Protein AF-A0A2W6BMM9-F1 (afdb_monomer)

pLDDT: mean 79.04, std 17.01, range [29.97, 96.88]

Nearest PDB structures (foldseek):
  5vol-assembly2_G  TM=8.810E-01  e=3.355E-05  Bacteroides intestinalis DSM 17393
  5vol-assembly1_F  TM=8.785E-01  e=3.788E-05  Bacteroides intestinalis DSM 17393
  5vol-assembly2_H  TM=8.833E-01  e=5.451E-05  Bacteroides intestinalis DSM 17393
  7b5v-assembly1_A  TM=8.319E-01  e=4.828E-05  Dysgonomonas mossii DSM 22836
  7b6b-assembly1_B  TM=8.481E-01  e=2.484E-04  Dysgonomonas mossii DSM 22836

Solvent-accessible surface area (backbone atoms only — not comparable to full-atom values): 12183 Å² total; per-residue (Å²): 130,43,58,42,34,70,68,42,40,52,50,42,45,51,50,30,53,49,41,48,50,50,38,62,72,53,65,76,51,79,79,61,45,68,61,53,52,53,52,39,50,53,52,34,53,51,33,52,53,49,34,52,50,32,53,49,23,51,74,59,54,82,36,60,43,68,62,51,50,49,39,73,75,71,51,79,86,86,72,70,82,83,60,72,83,75,77,77,68,83,71,90,59,100,80,69,82,53,70,52,58,57,53,38,51,54,51,29,74,76,41,74,82,34,52,40,79,35,71,52,67,51,70,38,90,87,77,71,47,70,36,53,28,34,38,37,38,33,36,74,76,68,37,78,92,50,83,81,68,84,63,56,76,46,80,50,79,68,60,95,83,52,56,81,53,44,54,51,75,73,65,37,41,63,62,52,46,42,49,35,36,74,71,67,78,37,76,68,44,33,38,38,27,60,61,82,60,97,49,82,91,55,71,91,118

Mean predicted aligned error: 13.38 Å

Radius of gyration: 24.11 Å; Cα contacts (8 Å, |Δi|>4): 218; chains: 1; bounding box: 58×38×72 Å

Foldseek 3Di:
DFLLDPVVLVVLVVVLVVLVVVLVVCQDDDPPNPVCNVVSVVVNVVSVVSSVVSVVCNVLVCGGGVVSVVCVPPNDPPDDPPPPPQCPPPDPDVPDDDPQVVVQLVVCVVVPQFKGKTKHWDQDPPPRDTWIKIKIFGNVCSPPVCVPDDAAEAEDEDDPSDDNCCCCPVVVVRVVLSVCCVVVVDPGHMYMYTDDDSDPPDDPD

Structure (mmCIF, N/CA/C/O backbone):
data_AF-A0A2W6BMM9-F1
#
_entry.id   AF-A0A2W6BMM9-F1
#
loop_
_atom_site.group_PDB
_atom_site.id
_atom_site.type_symbol
_atom_site.label_atom_id
_atom_site.label_alt_id
_atom_site.label_comp_id
_atom_site.label_asym_id
_atom_site.label_entity_id
_atom_site.label_seq_id
_atom_site.pdbx_PDB_ins_code
_atom_site.Cartn_x
_atom_site.Cartn_y
_atom_site.Cartn_z
_atom_site.occupancy
_atom_site.B_iso_or_equiv
_atom_site.auth_seq_id
_atom_site.auth_comp_id
_atom_site.auth_asym_id
_atom_site.auth_atom_id
_atom_site.pdbx_PDB_model_num
ATOM 1 N N . MET A 1 1 ? 10.855 12.442 -8.285 1.00 76.00 1 MET A N 1
ATOM 2 C CA . MET A 1 1 ? 9.756 11.622 -8.853 1.00 76.00 1 MET A CA 1
ATOM 3 C C . MET A 1 1 ? 10.007 10.190 -8.431 1.00 76.00 1 MET A C 1
ATOM 5 O O . MET A 1 1 ? 11.140 9.763 -8.587 1.00 76.00 1 MET A O 1
ATOM 9 N N . GLN A 1 2 ? 9.025 9.497 -7.854 1.00 81.19 2 GLN A N 1
ATOM 10 C CA . GLN A 1 2 ? 9.212 8.124 -7.361 1.00 81.19 2 GLN A CA 1
ATOM 11 C C . GLN A 1 2 ? 9.059 7.091 -8.492 1.00 81.19 2 GLN A C 1
ATOM 13 O O . GLN A 1 2 ? 8.276 7.348 -9.417 1.00 81.19 2 GLN A O 1
ATOM 18 N N . PRO A 1 3 ? 9.747 5.935 -8.424 1.00 77.50 3 PRO A N 1
ATOM 19 C CA . PRO A 1 3 ? 9.681 4.896 -9.457 1.00 77.50 3 PRO A CA 1
ATOM 20 C C . PRO A 1 3 ? 8.282 4.274 -9.609 1.00 77.50 3 PRO A C 1
ATOM 22 O O . PRO A 1 3 ? 7.921 3.841 -10.702 1.00 77.50 3 PRO A O 1
ATOM 25 N N . ALA A 1 4 ? 7.452 4.298 -8.562 1.00 77.81 4 ALA A N 1
ATOM 26 C CA . ALA A 1 4 ? 6.060 3.837 -8.606 1.00 77.81 4 ALA A CA 1
ATOM 27 C C . ALA A 1 4 ? 5.048 4.897 -9.102 1.00 77.81 4 ALA A C 1
ATOM 29 O O . ALA A 1 4 ? 3.838 4.709 -8.978 1.00 77.81 4 ALA A O 1
ATOM 30 N N . SER A 1 5 ? 5.498 6.039 -9.639 1.00 81.25 5 SER A N 1
ATOM 31 C CA . SER A 1 5 ? 4.600 7.130 -10.051 1.00 81.25 5 SER A CA 1
ATOM 32 C C . SER A 1 5 ? 4.273 7.129 -11.550 1.00 81.25 5 SER A C 1
ATOM 34 O O . SER A 1 5 ? 5.143 6.919 -12.393 1.00 81.25 5 SER A O 1
ATOM 36 N N . VAL A 1 6 ? 3.030 7.484 -11.904 1.00 85.44 6 VAL A N 1
ATOM 37 C CA . VAL A 1 6 ? 2.597 7.651 -13.310 1.00 85.44 6 VAL A CA 1
ATOM 38 C C . VAL A 1 6 ? 3.441 8.703 -14.036 1.00 85.44 6 VAL A C 1
ATOM 40 O O . VAL A 1 6 ? 3.793 8.535 -15.200 1.00 85.44 6 VAL A O 1
ATOM 43 N N . TRP A 1 7 ? 3.838 9.766 -13.335 1.00 90.12 7 TRP A N 1
ATOM 44 C CA . TRP A 1 7 ? 4.712 10.801 -13.882 1.00 90.12 7 TRP A CA 1
ATOM 45 C C . TRP A 1 7 ? 6.091 10.273 -14.275 1.00 90.12 7 TRP A C 1
ATOM 47 O O . TRP A 1 7 ? 6.647 10.713 -15.279 1.00 90.12 7 TRP A O 1
ATOM 57 N N . PHE A 1 8 ? 6.636 9.329 -13.506 1.00 89.44 8 PHE A N 1
ATOM 58 C CA . PHE A 1 8 ? 7.893 8.677 -13.851 1.00 89.44 8 PHE A CA 1
ATOM 59 C C . PHE A 1 8 ? 7.750 7.847 -15.133 1.00 89.44 8 PHE A C 1
ATOM 61 O O . PHE A 1 8 ? 8.561 8.005 -16.042 1.00 89.44 8 PHE A O 1
ATOM 68 N N . LEU A 1 9 ? 6.673 7.064 -15.271 1.00 91.88 9 LEU A N 1
ATOM 69 C CA . LEU A 1 9 ? 6.391 6.326 -16.508 1.00 91.88 9 LEU A CA 1
ATOM 70 C C . LEU A 1 9 ? 6.248 7.255 -17.721 1.00 91.88 9 LEU A C 1
ATOM 72 O O . LEU A 1 9 ? 6.809 6.970 -18.780 1.00 91.88 9 LEU A O 1
ATOM 76 N N . LEU A 1 10 ? 5.529 8.372 -17.578 1.00 93.56 10 LEU A N 1
ATOM 77 C CA . LEU A 1 10 ? 5.373 9.353 -18.656 1.00 93.56 10 LEU A CA 1
ATOM 78 C C . LEU A 1 10 ? 6.715 9.964 -19.064 1.00 93.56 10 LEU A C 1
ATOM 80 O O . LEU A 1 10 ? 6.994 10.087 -20.256 1.00 93.56 10 LEU A O 1
ATOM 84 N N . LEU A 1 11 ? 7.564 10.298 -18.090 1.00 94.44 11 LEU A N 1
ATOM 85 C CA . LEU A 1 11 ? 8.900 10.824 -18.345 1.00 94.44 11 LEU A CA 1
ATOM 86 C C . LEU A 1 11 ? 9.776 9.805 -19.084 1.00 94.44 11 LEU A C 1
ATOM 88 O O . LEU A 1 11 ? 10.377 10.149 -20.099 1.00 94.44 11 LEU A O 1
ATOM 92 N N . VAL A 1 12 ? 9.815 8.550 -18.630 1.00 93.31 12 VAL A N 1
ATOM 93 C CA . VAL A 1 12 ? 10.605 7.490 -19.282 1.00 93.31 12 VAL A CA 1
ATOM 94 C C . VAL A 1 12 ? 10.072 7.195 -20.688 1.00 93.31 12 VAL A C 1
ATOM 96 O O . VAL A 1 12 ? 10.852 7.065 -21.631 1.00 93.31 12 VAL A O 1
ATOM 99 N N . SER A 1 13 ? 8.751 7.189 -20.873 1.00 92.81 13 SER A N 1
ATOM 100 C CA . SER A 1 13 ? 8.127 7.017 -22.192 1.00 92.81 13 SER A CA 1
ATOM 101 C C . SER A 1 13 ? 8.493 8.164 -23.142 1.00 92.81 13 SER A C 1
ATOM 103 O O . SER A 1 13 ? 8.863 7.929 -24.293 1.00 92.81 13 SER A O 1
ATOM 105 N N . ALA A 1 14 ? 8.467 9.410 -22.659 1.00 94.81 14 ALA A N 1
ATOM 106 C CA . ALA A 1 14 ? 8.875 10.577 -23.437 1.00 94.81 14 ALA A CA 1
ATOM 107 C C . ALA A 1 14 ? 10.366 10.528 -23.812 1.00 94.81 14 ALA A C 1
ATOM 109 O O . ALA A 1 14 ? 10.719 10.797 -24.961 1.00 94.81 14 ALA A O 1
ATOM 110 N N . LEU A 1 15 ? 11.240 10.128 -22.882 1.00 93.88 15 LEU A N 1
ATOM 111 C CA . LEU A 1 15 ? 12.666 9.924 -23.156 1.00 93.88 15 LEU A CA 1
ATOM 112 C C . LEU A 1 15 ? 12.902 8.804 -24.172 1.00 93.88 15 LEU A C 1
ATOM 114 O O . LEU A 1 15 ? 13.768 8.942 -25.031 1.00 93.88 15 LEU A O 1
ATOM 118 N N . THR A 1 16 ? 12.104 7.736 -24.129 1.00 93.56 16 THR A N 1
ATOM 119 C CA . THR A 1 16 ? 12.159 6.639 -25.107 1.00 93.56 16 THR A CA 1
ATOM 120 C C . THR A 1 16 ? 11.834 7.139 -26.514 1.00 93.56 16 THR A C 1
ATOM 122 O O . THR A 1 16 ? 12.579 6.871 -27.458 1.00 93.56 16 THR A O 1
ATOM 125 N N . LEU A 1 17 ? 10.770 7.935 -26.658 1.00 94.00 17 LEU A N 1
ATOM 126 C CA . LEU A 1 17 ? 10.419 8.577 -27.929 1.00 94.00 17 LEU A CA 1
ATOM 127 C C . LEU A 1 17 ? 11.507 9.557 -28.391 1.00 94.00 17 LEU A C 1
ATOM 129 O O . LEU A 1 17 ? 11.857 9.583 -29.571 1.00 94.00 17 LEU A O 1
ATOM 133 N N . GLY A 1 18 ? 12.086 10.320 -27.461 1.00 92.06 18 GLY A N 1
ATOM 134 C CA . GLY A 1 18 ? 13.212 11.213 -27.728 1.00 92.06 18 GLY A CA 1
ATOM 135 C C . GLY A 1 18 ? 14.459 10.470 -28.217 1.00 92.06 18 GLY A C 1
ATOM 136 O O . GLY A 1 18 ? 15.076 10.892 -29.194 1.00 92.06 18 GLY A O 1
ATOM 137 N N . ALA A 1 19 ? 14.804 9.336 -27.602 1.00 91.06 19 ALA A N 1
ATOM 138 C CA . ALA A 1 19 ? 15.919 8.485 -28.016 1.00 91.06 19 ALA A CA 1
ATOM 139 C C . ALA A 1 19 ? 15.695 7.903 -29.419 1.00 91.06 19 ALA A C 1
ATOM 141 O O . ALA A 1 19 ? 16.615 7.891 -30.242 1.00 91.06 19 ALA A O 1
ATOM 142 N N . LEU A 1 20 ? 14.461 7.502 -29.734 1.00 90.25 20 LEU A N 1
ATOM 143 C CA . LEU A 1 20 ? 14.086 7.038 -31.068 1.00 90.25 20 LEU A CA 1
ATOM 144 C C . LEU A 1 20 ? 14.225 8.163 -32.107 1.00 90.25 20 LEU A C 1
ATOM 146 O O . LEU A 1 20 ? 14.870 7.972 -33.139 1.00 90.25 20 LEU A O 1
ATOM 150 N N . ALA A 1 21 ? 13.717 9.361 -31.808 1.00 90.75 21 ALA A N 1
ATOM 151 C CA . ALA A 1 21 ? 13.858 10.529 -32.678 1.00 90.75 21 ALA A CA 1
ATOM 152 C C . ALA A 1 21 ? 15.332 10.925 -32.888 1.00 90.75 21 ALA A C 1
ATOM 154 O O . ALA A 1 21 ? 15.757 11.167 -34.019 1.00 90.75 21 ALA A O 1
ATOM 155 N N . ALA A 1 22 ? 16.142 10.923 -31.826 1.00 87.62 22 ALA A N 1
ATOM 156 C CA . ALA A 1 22 ? 17.576 11.200 -31.895 1.00 87.62 22 ALA A CA 1
ATOM 157 C C . ALA A 1 22 ? 18.335 10.141 -32.713 1.00 87.62 22 ALA A C 1
ATOM 159 O O . ALA A 1 22 ? 19.273 10.469 -33.448 1.00 87.62 22 ALA A O 1
ATOM 160 N N . THR A 1 23 ? 17.916 8.877 -32.633 1.00 89.12 23 THR A N 1
ATOM 161 C CA . THR A 1 23 ? 18.470 7.787 -33.446 1.00 89.12 23 THR A CA 1
ATOM 162 C C . THR A 1 23 ? 18.214 8.033 -34.931 1.00 89.12 23 THR A C 1
ATOM 164 O O . THR A 1 23 ? 19.145 7.940 -35.732 1.00 89.12 23 THR A O 1
ATOM 167 N N . VAL A 1 24 ? 16.987 8.416 -35.296 1.00 88.12 24 VAL A N 1
ATOM 168 C CA . VAL A 1 24 ? 16.622 8.754 -36.682 1.00 88.12 24 VAL A CA 1
ATOM 169 C C . VAL A 1 24 ? 17.386 9.988 -37.166 1.00 88.12 24 VAL A C 1
ATOM 171 O O . VAL A 1 24 ? 18.002 9.950 -38.230 1.00 88.12 24 VAL A O 1
ATOM 174 N N . TRP A 1 25 ? 17.414 11.060 -36.370 1.00 87.81 25 TRP A N 1
ATOM 175 C CA . TRP A 1 25 ? 18.096 12.311 -36.718 1.00 87.81 25 TRP A CA 1
ATOM 176 C C . TRP A 1 25 ? 19.591 12.108 -36.956 1.00 87.81 25 TRP A C 1
ATOM 178 O O . TRP A 1 25 ? 20.176 12.600 -37.922 1.00 87.81 25 TRP A O 1
ATOM 188 N N . SER A 1 26 ? 20.235 11.381 -36.049 1.00 86.19 26 SER A N 1
ATOM 189 C CA . SER A 1 26 ? 21.672 11.173 -36.105 1.00 86.19 26 SER A CA 1
ATOM 190 C C . SER A 1 26 ? 22.070 10.072 -37.088 1.00 86.19 26 SER A C 1
ATOM 192 O O . SER A 1 26 ? 23.252 9.933 -37.363 1.00 86.19 26 SER A O 1
ATOM 194 N N . TRP A 1 27 ? 21.137 9.324 -37.685 1.00 83.00 27 TRP A N 1
ATOM 195 C CA . TRP A 1 27 ? 21.412 8.090 -38.436 1.00 83.00 27 TRP A CA 1
ATOM 196 C C . TRP A 1 27 ? 22.511 8.193 -39.508 1.00 83.00 27 TRP A C 1
ATOM 198 O O . TRP A 1 27 ? 23.266 7.233 -39.731 1.00 83.00 27 TRP A O 1
ATOM 208 N N . ASN A 1 28 ? 22.616 9.357 -40.156 1.00 84.69 28 ASN A N 1
ATOM 209 C CA . ASN A 1 28 ? 23.462 9.580 -41.326 1.00 84.69 28 ASN A CA 1
ATOM 210 C C . ASN A 1 28 ? 24.680 10.485 -41.110 1.00 84.69 28 ASN A C 1
ATOM 212 O O . ASN A 1 28 ? 25.341 10.812 -42.088 1.00 84.69 28 ASN A O 1
ATOM 216 N N . TRP A 1 29 ? 25.034 10.894 -39.883 1.00 84.06 29 TRP A N 1
ATOM 217 C CA . TRP A 1 29 ? 26.296 11.646 -39.756 1.00 84.06 29 TRP A CA 1
ATOM 218 C C . TRP A 1 29 ? 27.505 10.721 -39.914 1.00 84.06 29 TRP A C 1
ATOM 220 O O . TRP A 1 29 ? 27.494 9.584 -39.445 1.00 84.06 29 TRP A O 1
ATOM 230 N N . GLU A 1 30 ? 28.566 11.230 -40.524 1.00 83.44 30 GLU A N 1
ATOM 231 C CA . GLU A 1 30 ? 29.706 10.406 -40.941 1.00 83.44 30 GLU A CA 1
ATOM 232 C C . GLU A 1 30 ? 30.719 10.127 -39.814 1.00 83.44 30 GLU A C 1
ATOM 234 O O . GLU A 1 30 ? 31.425 9.120 -39.832 1.00 83.44 30 GLU A O 1
ATOM 239 N N . ARG A 1 31 ? 30.758 10.954 -38.762 1.00 78.12 31 ARG A N 1
ATOM 240 C CA . ARG A 1 31 ? 31.694 10.772 -37.641 1.00 78.12 31 ARG A CA 1
ATOM 241 C C . ARG A 1 31 ? 31.238 9.645 -36.699 1.00 78.12 31 ARG A C 1
ATOM 243 O O . ARG A 1 31 ? 30.130 9.697 -36.173 1.00 78.12 31 ARG A O 1
ATOM 250 N N . PHE A 1 32 ? 32.103 8.648 -36.466 1.00 79.44 32 PHE A N 1
ATOM 251 C CA . PHE A 1 32 ? 31.851 7.475 -35.600 1.00 79.44 32 PHE A CA 1
ATOM 252 C C . PHE A 1 32 ? 30.555 6.703 -35.924 1.00 79.44 32 PHE A C 1
ATOM 254 O O . PHE A 1 32 ? 29.885 6.180 -35.032 1.00 79.44 32 PHE A O 1
ATOM 261 N N . LYS A 1 33 ? 30.203 6.616 -37.214 1.00 81.75 33 LYS A N 1
ATOM 262 C CA . LYS A 1 33 ? 28.930 6.083 -37.731 1.00 81.75 33 LYS A CA 1
ATOM 263 C C . LYS A 1 33 ? 28.496 4.756 -37.098 1.00 81.75 33 LYS A C 1
ATOM 265 O O . LYS A 1 33 ? 27.358 4.643 -36.651 1.00 81.75 33 LYS A O 1
ATOM 270 N N . HIS A 1 34 ? 29.395 3.774 -37.030 1.00 85.50 34 HIS A N 1
ATOM 271 C CA . HIS A 1 34 ? 29.092 2.448 -36.481 1.00 85.50 34 HIS A CA 1
ATOM 272 C C . HIS A 1 34 ? 28.890 2.468 -34.963 1.00 85.50 34 HIS A C 1
ATOM 274 O O . HIS A 1 34 ? 27.888 1.943 -34.485 1.00 85.50 34 HIS A O 1
ATOM 280 N N . VAL A 1 35 ? 29.791 3.129 -34.225 1.00 88.00 35 VAL A N 1
ATOM 281 C CA . VAL A 1 35 ? 29.712 3.239 -32.760 1.00 88.00 35 VAL A CA 1
ATOM 282 C C . VAL A 1 35 ? 28.413 3.925 -32.363 1.00 88.00 35 VAL A C 1
ATOM 284 O O . VAL A 1 35 ? 27.637 3.361 -31.606 1.00 88.00 35 VAL A O 1
ATOM 287 N N . ARG A 1 36 ? 28.102 5.086 -32.951 1.00 87.25 36 ARG A N 1
ATOM 288 C CA . ARG A 1 36 ? 26.875 5.810 -32.612 1.00 87.25 36 ARG A CA 1
ATOM 289 C C . ARG A 1 36 ? 25.617 5.017 -32.948 1.00 87.25 36 ARG A C 1
ATOM 291 O O . ARG A 1 36 ? 24.692 5.027 -32.149 1.00 87.25 36 ARG A O 1
ATOM 298 N N . ARG A 1 37 ? 25.554 4.343 -34.103 1.00 88.06 37 ARG A N 1
ATOM 299 C CA . ARG A 1 37 ? 24.388 3.512 -34.455 1.00 88.06 37 ARG A CA 1
ATOM 300 C C . ARG A 1 37 ? 24.177 2.408 -33.429 1.00 88.06 37 ARG A C 1
ATOM 302 O O . ARG A 1 37 ? 23.057 2.227 -32.968 1.00 88.06 37 ARG A O 1
ATOM 309 N N . PHE A 1 38 ? 25.250 1.724 -33.043 1.00 90.94 38 PHE A N 1
ATOM 310 C CA . PHE A 1 38 ? 25.184 0.699 -32.012 1.00 90.94 38 PHE A CA 1
ATOM 311 C C . PHE A 1 38 ? 24.723 1.282 -30.670 1.00 90.94 38 PHE A C 1
ATOM 313 O O . PHE A 1 38 ? 23.752 0.793 -30.100 1.00 90.94 38 PHE A O 1
ATOM 320 N N . THR A 1 39 ? 25.345 2.368 -30.199 1.00 89.00 39 THR A N 1
ATOM 321 C CA . THR A 1 39 ? 24.987 3.013 -28.926 1.00 89.00 39 THR A CA 1
ATOM 322 C C . THR A 1 39 ? 23.551 3.540 -28.929 1.00 89.00 39 THR A C 1
ATOM 324 O O . THR A 1 39 ? 22.844 3.373 -27.943 1.00 89.00 39 THR A O 1
ATOM 327 N N . ALA A 1 40 ? 23.093 4.133 -30.032 1.00 88.69 40 ALA A N 1
ATOM 328 C CA . ALA A 1 40 ? 21.739 4.664 -30.166 1.00 88.69 40 ALA A CA 1
ATOM 329 C C . ALA A 1 40 ? 20.680 3.548 -30.159 1.00 88.69 40 ALA A C 1
ATOM 331 O O . ALA A 1 40 ? 19.661 3.665 -29.477 1.00 88.69 40 ALA A O 1
ATOM 332 N N . LEU A 1 41 ? 20.945 2.433 -30.850 1.00 90.88 41 LEU A N 1
ATOM 333 C CA . LEU A 1 41 ? 20.071 1.259 -30.822 1.00 90.88 41 LEU A CA 1
ATOM 334 C C . LEU A 1 41 ? 20.047 0.607 -29.436 1.00 90.88 41 LEU A C 1
ATOM 336 O O . LEU A 1 41 ? 18.965 0.321 -28.930 1.00 90.88 41 LEU A O 1
ATOM 340 N N . ALA A 1 42 ? 21.206 0.428 -28.798 1.00 94.12 42 ALA A N 1
ATOM 341 C CA . ALA A 1 42 ? 21.297 -0.126 -27.448 1.00 94.12 42 ALA A CA 1
ATOM 342 C C . ALA A 1 42 ? 20.561 0.749 -26.420 1.00 94.12 42 ALA A C 1
ATOM 344 O O . ALA A 1 42 ? 19.784 0.233 -25.619 1.00 94.12 42 ALA A O 1
ATOM 345 N N . LEU A 1 43 ? 20.735 2.075 -26.490 1.00 93.06 43 LEU A N 1
ATOM 346 C CA . LEU A 1 43 ? 20.030 3.029 -25.634 1.00 93.06 43 LEU A CA 1
ATOM 347 C C . LEU A 1 43 ? 18.514 2.965 -25.846 1.00 93.06 43 LEU A C 1
ATOM 349 O O . LEU A 1 43 ? 17.759 2.965 -24.878 1.00 93.06 43 LEU A O 1
ATOM 353 N N . THR A 1 44 ? 18.067 2.876 -27.101 1.00 92.12 44 THR A N 1
ATOM 354 C CA . THR A 1 44 ? 16.638 2.761 -27.423 1.00 92.12 44 THR A CA 1
ATOM 355 C C . THR A 1 44 ? 16.056 1.463 -26.865 1.00 92.12 44 THR A C 1
ATOM 357 O O . THR A 1 44 ? 15.010 1.499 -26.225 1.00 92.12 44 THR A O 1
ATOM 360 N N . GLN A 1 45 ? 16.744 0.328 -27.036 1.00 95.50 45 GLN A N 1
ATOM 361 C CA . GLN A 1 45 ? 16.293 -0.951 -26.477 1.00 95.50 45 GLN A CA 1
ATOM 362 C C . GLN A 1 45 ? 16.225 -0.920 -24.949 1.00 95.50 45 GLN A C 1
ATOM 364 O O . GLN A 1 45 ? 15.227 -1.338 -24.366 1.00 95.50 45 GLN A O 1
ATOM 369 N N . PHE A 1 46 ? 17.244 -0.359 -24.299 1.00 95.75 46 PHE A N 1
ATOM 370 C CA . PHE A 1 46 ? 17.251 -0.179 -22.851 1.00 95.75 46 PHE A CA 1
ATOM 371 C C . PHE A 1 46 ? 16.070 0.680 -22.370 1.00 95.75 46 PHE A C 1
ATOM 373 O O . PHE A 1 46 ? 15.376 0.302 -21.429 1.00 95.75 46 PHE A O 1
ATOM 380 N N . MET A 1 47 ? 15.789 1.796 -23.048 1.00 93.75 47 MET A N 1
ATOM 381 C CA . MET A 1 47 ? 14.664 2.682 -22.728 1.00 93.75 47 MET A CA 1
ATOM 382 C C . MET A 1 47 ? 13.295 2.003 -22.899 1.00 93.75 47 MET A C 1
ATOM 384 O O . MET A 1 47 ? 12.402 2.198 -22.071 1.00 93.75 47 MET A O 1
ATOM 388 N N . VAL A 1 48 ? 13.132 1.158 -23.923 1.00 94.38 48 VAL A N 1
ATOM 389 C CA . VAL A 1 48 ? 11.905 0.366 -24.119 1.00 94.38 48 VAL A CA 1
ATOM 390 C C . VAL A 1 48 ? 11.704 -0.619 -22.967 1.00 94.38 48 VAL A C 1
ATOM 392 O O . VAL A 1 48 ? 10.625 -0.646 -22.375 1.00 94.38 48 VAL A O 1
ATOM 395 N N . VAL A 1 49 ? 12.738 -1.384 -22.601 1.00 96.31 49 VAL A N 1
ATOM 396 C CA . VAL A 1 49 ? 12.668 -2.327 -21.470 1.00 96.31 49 VAL A CA 1
ATOM 397 C C . VAL A 1 49 ? 12.358 -1.591 -20.166 1.00 96.31 49 VAL A C 1
ATOM 399 O O . VAL A 1 49 ? 11.480 -2.018 -19.419 1.00 96.31 49 VAL A O 1
ATOM 402 N N . LEU A 1 50 ? 13.012 -0.451 -19.920 1.00 94.06 50 LEU A N 1
ATOM 403 C CA . LEU A 1 50 ? 12.776 0.369 -18.732 1.00 94.06 50 LEU A CA 1
ATOM 404 C C . LEU A 1 50 ? 11.340 0.915 -18.678 1.00 94.06 50 LEU A C 1
ATOM 406 O O . LEU A 1 50 ? 10.741 0.946 -17.606 1.00 94.06 50 LEU A O 1
ATOM 410 N N . SER A 1 51 ? 10.763 1.299 -19.821 1.00 91.56 51 SER A N 1
ATOM 411 C CA . SER A 1 51 ? 9.367 1.752 -19.907 1.00 91.56 51 SER A CA 1
ATOM 412 C C . SER A 1 51 ? 8.385 0.643 -19.528 1.00 91.56 51 SER A C 1
ATOM 414 O O . SER A 1 51 ? 7.456 0.873 -18.754 1.00 91.56 51 SER A O 1
ATOM 416 N N . VAL A 1 52 ? 8.605 -0.576 -20.036 1.00 94.56 52 VAL A N 1
ATOM 417 C CA . VAL A 1 52 ? 7.779 -1.746 -19.693 1.00 94.56 52 VAL A CA 1
ATOM 418 C C . VAL A 1 52 ? 7.926 -2.090 -18.211 1.00 94.56 52 VAL A C 1
ATOM 420 O O . VAL A 1 52 ? 6.920 -2.272 -17.525 1.00 94.56 52 VAL A O 1
ATOM 423 N N . ALA A 1 53 ? 9.158 -2.112 -17.698 1.00 90.25 53 ALA A N 1
ATOM 424 C CA . ALA A 1 53 ? 9.434 -2.367 -16.288 1.00 90.25 53 ALA A CA 1
ATOM 425 C C . ALA A 1 53 ? 8.759 -1.333 -15.374 1.00 90.25 53 ALA A C 1
ATOM 427 O O . ALA A 1 53 ? 8.127 -1.714 -14.395 1.00 90.25 53 ALA A O 1
ATOM 428 N N . ALA A 1 54 ? 8.807 -0.042 -15.720 1.00 89.62 54 ALA A N 1
ATOM 429 C CA . ALA A 1 54 ? 8.108 1.010 -14.983 1.00 89.62 54 ALA A CA 1
ATOM 430 C C . ALA A 1 54 ? 6.581 0.813 -14.997 1.00 89.62 54 ALA A C 1
ATOM 432 O O . ALA A 1 54 ? 5.923 1.009 -13.976 1.00 89.62 54 ALA A O 1
ATOM 433 N N . GLY A 1 55 ? 6.014 0.377 -16.128 1.00 84.88 55 GLY A N 1
ATOM 434 C CA . GLY A 1 55 ? 4.590 0.053 -16.235 1.00 84.88 55 GLY A CA 1
ATOM 435 C C . GLY A 1 55 ? 4.177 -1.104 -15.323 1.00 84.88 55 GLY A C 1
ATOM 436 O O . GLY A 1 55 ? 3.190 -0.995 -14.597 1.00 84.88 55 GLY A O 1
ATOM 437 N N . ILE A 1 56 ? 4.966 -2.181 -15.308 1.00 84.44 56 ILE A N 1
ATOM 438 C CA . ILE A 1 56 ? 4.764 -3.315 -14.397 1.00 84.44 56 ILE A CA 1
ATOM 439 C C . ILE A 1 56 ? 4.931 -2.866 -12.938 1.00 84.44 56 ILE A C 1
ATOM 441 O O . ILE A 1 56 ? 4.107 -3.213 -12.094 1.00 84.44 56 ILE A O 1
ATOM 445 N N . ASN A 1 57 ? 5.942 -2.046 -12.640 1.00 85.06 57 ASN A N 1
ATOM 446 C CA . ASN A 1 57 ? 6.221 -1.554 -11.293 1.00 85.06 57 ASN A CA 1
ATOM 447 C C . ASN A 1 57 ? 5.072 -0.713 -10.716 1.00 85.06 57 ASN A C 1
ATOM 449 O O . ASN A 1 57 ? 4.762 -0.833 -9.538 1.00 85.06 57 ASN A O 1
ATOM 453 N N . ILE A 1 58 ? 4.390 0.092 -11.537 1.00 76.94 58 ILE A N 1
ATOM 454 C CA . ILE A 1 58 ? 3.200 0.843 -11.096 1.00 76.94 58 ILE A CA 1
ATOM 455 C C . ILE A 1 58 ? 2.045 -0.100 -10.731 1.00 76.94 58 ILE A C 1
ATOM 457 O O . ILE A 1 58 ? 1.301 0.190 -9.793 1.00 76.94 58 ILE A O 1
ATOM 461 N N . GLN A 1 59 ? 1.887 -1.208 -11.464 1.00 70.81 59 GLN A N 1
ATOM 462 C CA . GLN A 1 59 ? 0.816 -2.178 -11.218 1.00 70.81 59 GLN A CA 1
ATOM 463 C C . GLN A 1 59 ? 1.085 -3.049 -9.990 1.00 70.81 59 GLN A C 1
ATOM 465 O O . GLN A 1 59 ? 0.164 -3.307 -9.224 1.00 70.81 59 GLN A O 1
ATOM 470 N N . GLN A 1 60 ? 2.327 -3.503 -9.824 1.00 66.75 60 GLN A N 1
ATOM 471 C CA . GLN A 1 60 ? 2.696 -4.510 -8.824 1.00 66.75 60 GLN A CA 1
ATOM 472 C C . GLN A 1 60 ? 3.366 -3.917 -7.578 1.00 66.75 60 GLN A C 1
ATOM 474 O O . GLN A 1 60 ? 3.418 -4.571 -6.547 1.00 66.75 60 GLN A O 1
ATOM 479 N N . GLY A 1 61 ? 3.873 -2.683 -7.646 1.00 65.88 61 GLY A N 1
ATOM 480 C CA . GLY A 1 61 ? 4.468 -1.995 -6.499 1.00 65.88 61 GLY A CA 1
ATOM 481 C C . GLY A 1 61 ? 5.800 -2.574 -6.017 1.00 65.88 61 GLY A C 1
ATOM 482 O O . GLY A 1 61 ? 6.122 -2.397 -4.849 1.00 65.88 61 GLY A O 1
ATOM 483 N N . PHE A 1 62 ? 6.571 -3.244 -6.883 1.00 68.69 62 PHE A N 1
ATOM 484 C CA . PHE A 1 62 ? 7.833 -3.901 -6.506 1.00 68.69 62 PHE A CA 1
ATOM 485 C C . PHE A 1 62 ? 8.867 -2.951 -5.891 1.00 68.69 62 PHE A C 1
ATOM 487 O O . PHE A 1 62 ? 9.610 -3.338 -4.997 1.00 68.69 62 PHE A O 1
ATOM 494 N N . VAL A 1 63 ? 8.930 -1.723 -6.403 1.00 73.69 63 VAL A N 1
ATOM 495 C CA . VAL A 1 63 ? 9.876 -0.683 -6.004 1.00 73.69 63 VAL A CA 1
ATOM 496 C C . VAL A 1 63 ? 9.091 0.607 -5.809 1.00 73.69 63 VAL A C 1
ATOM 498 O O . VAL A 1 63 ? 8.610 1.212 -6.777 1.00 73.69 63 VAL A O 1
ATOM 501 N N . VAL A 1 64 ? 8.966 1.048 -4.562 1.00 70.00 64 VAL A N 1
ATOM 502 C CA . VAL A 1 64 ? 8.207 2.248 -4.194 1.00 70.00 64 VAL A CA 1
ATOM 503 C C . VAL A 1 64 ? 9.115 3.472 -4.195 1.00 70.00 64 VAL A C 1
ATOM 505 O O . VAL A 1 64 ? 8.716 4.535 -4.687 1.00 70.00 64 VAL A O 1
ATOM 508 N N . THR A 1 65 ? 10.345 3.315 -3.708 1.00 75.75 65 THR A N 1
ATOM 509 C CA . THR A 1 65 ? 11.341 4.380 -3.565 1.00 75.75 65 THR A CA 1
ATOM 510 C C . THR A 1 65 ? 12.632 4.077 -4.323 1.00 75.75 65 THR A C 1
ATOM 512 O O . THR A 1 65 ? 12.898 2.950 -4.733 1.00 75.75 65 THR A O 1
ATOM 515 N N . TRP A 1 66 ? 13.451 5.104 -4.550 1.00 79.44 66 TRP A N 1
ATOM 516 C CA . TRP A 1 66 ? 14.779 4.910 -5.143 1.00 79.44 66 TRP A CA 1
ATOM 517 C C . TRP A 1 66 ? 15.738 4.141 -4.230 1.00 79.44 66 TRP A C 1
ATOM 519 O O . TRP A 1 66 ? 16.649 3.491 -4.743 1.00 79.44 66 TRP A O 1
ATOM 529 N N . ASP A 1 67 ? 15.501 4.156 -2.920 1.00 70.94 67 ASP A N 1
ATOM 530 C CA . ASP A 1 67 ? 16.282 3.375 -1.964 1.00 70.94 67 ASP A CA 1
ATOM 531 C C . ASP A 1 67 ? 16.027 1.877 -2.155 1.00 70.94 67 ASP A C 1
ATOM 533 O O . ASP A 1 67 ? 16.979 1.102 -2.160 1.00 70.94 67 ASP A O 1
ATOM 537 N N . ASP A 1 68 ? 14.792 1.474 -2.473 1.00 66.62 68 ASP A N 1
ATOM 538 C CA . ASP A 1 68 ? 14.470 0.079 -2.809 1.00 66.62 68 ASP A CA 1
ATOM 539 C C . ASP A 1 68 ? 15.274 -0.406 -4.033 1.00 66.62 68 ASP A C 1
ATOM 541 O O . ASP A 1 68 ? 15.749 -1.543 -4.071 1.00 66.62 68 ASP A O 1
ATOM 545 N N . VAL A 1 69 ? 15.478 0.467 -5.033 1.00 79.88 69 VAL A N 1
ATOM 546 C CA . VAL A 1 69 ? 16.325 0.166 -6.205 1.00 79.88 69 VAL A CA 1
ATOM 547 C C . VAL A 1 69 ? 17.780 0.004 -5.787 1.00 79.88 69 VAL A C 1
ATOM 549 O O . VAL A 1 69 ? 18.454 -0.921 -6.238 1.00 79.88 69 VAL A O 1
ATOM 552 N N . TYR A 1 70 ? 18.276 0.921 -4.957 1.00 78.12 70 TYR A N 1
ATOM 553 C CA . TYR A 1 70 ? 19.659 0.908 -4.504 1.00 78.12 70 TYR A CA 1
ATOM 554 C C . TYR A 1 70 ? 19.965 -0.364 -3.705 1.00 78.12 70 TYR A C 1
ATOM 556 O O . TYR A 1 70 ? 20.914 -1.080 -4.026 1.00 78.12 70 TYR A O 1
ATOM 564 N N . VAL A 1 71 ? 19.107 -0.695 -2.739 1.00 71.00 71 VAL A N 1
ATOM 565 C CA . VAL A 1 71 ? 19.202 -1.917 -1.933 1.00 71.00 71 VAL A CA 1
ATOM 566 C C . VAL A 1 71 ? 19.096 -3.161 -2.816 1.00 71.00 71 VAL A C 1
ATOM 568 O O . VAL A 1 71 ? 19.902 -4.080 -2.677 1.00 71.00 71 VAL A O 1
ATOM 571 N N . GLY A 1 72 ? 18.164 -3.182 -3.773 1.00 71.62 72 GLY A N 1
ATOM 572 C CA . GLY A 1 72 ? 17.986 -4.313 -4.686 1.00 71.62 72 GLY A CA 1
ATOM 573 C C . GLY A 1 72 ? 19.172 -4.563 -5.629 1.00 71.62 72 GLY A C 1
ATOM 574 O O . GLY A 1 72 ? 19.434 -5.711 -5.981 1.00 71.62 72 GLY A O 1
ATOM 575 N N . LEU A 1 73 ? 19.897 -3.516 -6.041 1.00 79.50 73 LEU A N 1
ATOM 576 C CA . LEU A 1 73 ? 21.024 -3.628 -6.978 1.00 79.50 73 LEU A CA 1
ATOM 577 C C . LEU A 1 73 ? 22.376 -3.854 -6.298 1.00 79.50 73 LEU A C 1
ATOM 579 O O . LEU A 1 73 ? 23.234 -4.529 -6.869 1.00 79.50 73 LEU A O 1
ATOM 583 N N . PHE A 1 74 ? 22.588 -3.267 -5.121 1.00 79.25 74 PHE A N 1
ATOM 584 C CA . PHE A 1 74 ? 23.910 -3.203 -4.490 1.00 79.25 74 PHE A CA 1
ATOM 585 C C . PHE A 1 74 ? 23.980 -3.903 -3.130 1.00 79.25 74 PHE A C 1
ATOM 587 O O . PHE A 1 74 ? 25.074 -4.044 -2.584 1.00 79.25 74 PHE A O 1
ATOM 594 N N . GLY A 1 75 ? 22.850 -4.396 -2.618 1.00 60.19 75 GLY A N 1
ATOM 595 C CA . GLY A 1 75 ? 22.761 -4.952 -1.274 1.00 60.19 75 GLY A CA 1
ATOM 596 C C . GLY A 1 75 ? 22.822 -3.868 -0.197 1.00 60.19 75 GLY A C 1
ATOM 597 O O . GLY A 1 75 ? 23.210 -2.723 -0.436 1.00 60.19 75 GLY A O 1
ATOM 598 N N . ASP A 1 76 ? 22.404 -4.225 1.013 1.00 59.06 76 ASP A N 1
ATOM 599 C CA . ASP A 1 76 ? 22.359 -3.288 2.130 1.00 59.06 76 ASP A CA 1
ATOM 600 C C . ASP A 1 76 ? 23.771 -2.999 2.678 1.00 59.06 76 ASP A C 1
ATOM 602 O O . ASP A 1 76 ? 24.543 -3.912 2.977 1.00 59.06 76 ASP A O 1
ATOM 606 N N . SER A 1 77 ? 24.097 -1.715 2.845 1.00 47.47 77 SER A N 1
ATOM 607 C CA . SER A 1 77 ? 25.244 -1.249 3.641 1.00 47.47 77 SER A CA 1
ATOM 608 C C . SER A 1 77 ? 24.821 -0.986 5.093 1.00 47.47 77 SER A C 1
ATOM 610 O O . SER A 1 77 ? 25.234 0.000 5.688 1.00 47.47 77 SER A O 1
ATOM 612 N N . GLY A 1 78 ? 23.970 -1.839 5.667 1.00 46.56 78 GLY A N 1
ATOM 613 C CA . GLY A 1 78 ? 23.630 -1.852 7.089 1.00 46.56 78 GLY A CA 1
ATOM 614 C C . GLY A 1 78 ? 23.117 -0.533 7.674 1.00 46.56 78 GLY A C 1
ATOM 615 O O . GLY A 1 78 ? 23.384 -0.261 8.846 1.00 46.56 78 GLY A O 1
ATOM 616 N N . THR A 1 79 ? 22.393 0.292 6.916 1.00 36.69 79 THR A N 1
ATOM 617 C CA . THR A 1 79 ? 21.788 1.512 7.472 1.00 36.69 79 THR A CA 1
ATOM 618 C C . THR A 1 79 ? 20.339 1.648 7.051 1.00 36.69 79 THR A C 1
ATOM 620 O O . THR A 1 79 ? 20.035 2.267 6.041 1.00 36.69 79 THR A O 1
ATOM 623 N N . ASN A 1 80 ? 19.484 1.116 7.925 1.00 36.38 80 ASN A N 1
ATOM 624 C CA . ASN A 1 80 ? 18.109 1.529 8.175 1.00 36.38 80 ASN A CA 1
ATOM 625 C C . ASN A 1 80 ? 17.211 1.550 6.936 1.00 36.38 80 ASN A C 1
ATOM 627 O O . ASN A 1 80 ? 17.057 2.563 6.264 1.00 36.38 80 ASN A O 1
ATOM 631 N N . LEU A 1 81 ? 16.499 0.440 6.743 1.00 40.84 81 LEU A N 1
ATOM 632 C CA . LEU A 1 81 ? 15.128 0.518 6.262 1.00 40.84 81 LEU A CA 1
ATOM 633 C C . LEU A 1 81 ? 14.416 1.579 7.113 1.00 40.84 81 LEU A C 1
ATOM 635 O O . LEU A 1 81 ? 14.123 1.330 8.284 1.00 40.84 81 LEU A O 1
ATOM 639 N N . ASP A 1 82 ? 14.155 2.749 6.533 1.00 36.03 82 ASP A N 1
ATOM 640 C CA . ASP A 1 82 ? 13.204 3.742 7.030 1.00 36.03 82 ASP A CA 1
ATOM 641 C C . ASP A 1 82 ? 11.778 3.155 6.949 1.00 36.03 82 ASP A C 1
ATOM 643 O O . ASP A 1 82 ? 10.859 3.699 6.339 1.00 36.03 82 ASP A O 1
ATOM 647 N N . ALA A 1 83 ? 11.550 2.026 7.624 1.00 39.28 83 ALA A N 1
ATOM 648 C CA . ALA A 1 83 ? 10.328 1.888 8.377 1.00 39.28 83 ALA A CA 1
ATOM 649 C C . ALA A 1 83 ? 10.349 3.068 9.349 1.00 39.28 83 ALA A C 1
ATOM 651 O O . ALA A 1 83 ? 11.285 3.188 10.141 1.00 39.28 83 ALA A O 1
ATOM 652 N N . HIS A 1 84 ? 9.363 3.967 9.246 1.00 34.34 84 HIS A N 1
ATOM 653 C CA . HIS A 1 84 ? 9.103 4.990 10.261 1.00 34.34 84 HIS A CA 1
ATOM 654 C C . HIS A 1 84 ? 9.507 4.463 11.634 1.00 34.34 84 HIS A C 1
ATOM 656 O O . HIS A 1 84 ? 9.103 3.334 11.929 1.00 34.34 84 HIS A O 1
ATOM 662 N N . PRO A 1 85 ? 10.287 5.218 12.433 1.00 29.97 85 PRO A N 1
ATOM 663 C CA . PRO A 1 85 ? 10.920 4.700 13.633 1.00 29.97 85 PRO A CA 1
ATOM 664 C C . PRO A 1 85 ? 9.867 3.955 14.435 1.00 29.97 85 PRO A C 1
ATOM 666 O O . PRO A 1 85 ? 8.956 4.561 15.006 1.00 29.97 85 PRO A O 1
ATOM 669 N N . VAL A 1 86 ? 9.960 2.624 14.411 1.00 41.41 86 VAL A N 1
ATOM 670 C CA . VAL A 1 86 ? 9.182 1.779 15.292 1.00 41.41 86 VAL A CA 1
ATOM 671 C C . VAL A 1 86 ? 9.747 2.138 16.644 1.00 41.41 86 VAL A C 1
ATOM 673 O O . VAL A 1 86 ? 10.852 1.735 17.006 1.00 41.41 86 VAL A O 1
ATOM 676 N N . VAL A 1 87 ? 9.020 2.987 17.365 1.00 37.19 87 VAL A N 1
ATOM 677 C CA . VAL A 1 87 ? 9.223 3.138 18.792 1.00 37.19 87 VAL A CA 1
ATOM 678 C C . VAL A 1 87 ? 8.904 1.760 19.351 1.00 37.19 87 VAL A C 1
ATOM 680 O O . VAL A 1 87 ? 7.756 1.444 19.649 1.00 37.19 87 VAL A O 1
ATOM 683 N N . ALA A 1 88 ? 9.924 0.907 19.435 1.00 36.00 88 ALA A N 1
ATOM 684 C CA . ALA A 1 88 ? 9.917 -0.226 20.326 1.00 36.00 88 ALA A CA 1
ATOM 685 C C . ALA A 1 88 ? 9.750 0.389 21.713 1.00 36.00 88 ALA A C 1
ATOM 687 O O . ALA A 1 88 ? 10.703 0.899 22.303 1.00 36.00 88 ALA A O 1
ATOM 688 N N . LEU A 1 89 ? 8.504 0.467 22.180 1.00 37.22 89 LEU A N 1
ATOM 689 C CA . LEU A 1 89 ? 8.230 0.933 23.523 1.00 37.22 89 LEU A CA 1
ATOM 690 C C . LEU A 1 89 ? 8.914 -0.059 24.469 1.00 37.22 89 LEU A C 1
ATOM 692 O O . LEU A 1 89 ? 8.608 -1.254 24.421 1.00 37.22 89 LEU A O 1
ATOM 696 N N . PRO A 1 90 ? 9.837 0.402 25.329 1.00 36.69 90 PRO A N 1
ATOM 697 C CA . PRO A 1 90 ? 10.347 -0.431 26.394 1.00 36.69 90 PRO A CA 1
ATOM 698 C C . PRO A 1 90 ? 9.163 -0.747 27.309 1.00 36.69 90 PRO A C 1
ATOM 700 O O . PRO A 1 90 ? 8.583 0.152 27.913 1.00 36.69 90 PRO A O 1
ATOM 703 N N . ASN A 1 91 ? 8.826 -2.029 27.413 1.00 39.31 91 ASN A N 1
ATOM 704 C CA . ASN A 1 91 ? 7.861 -2.587 28.357 1.00 39.31 91 ASN A CA 1
ATOM 705 C C . ASN A 1 91 ? 6.396 -2.205 28.089 1.00 39.31 91 ASN A C 1
ATOM 707 O O . ASN A 1 91 ? 5.891 -1.194 28.584 1.00 39.31 91 ASN A O 1
ATOM 711 N N . GLY A 1 92 ? 5.679 -3.105 27.410 1.00 38.47 92 GLY A N 1
ATOM 712 C CA . GLY A 1 92 ? 4.219 -3.133 27.376 1.00 38.47 92 GLY A CA 1
ATOM 713 C C . GLY A 1 92 ? 3.627 -3.253 28.782 1.00 38.47 92 GLY A C 1
ATOM 714 O O . GLY A 1 92 ? 3.375 -4.3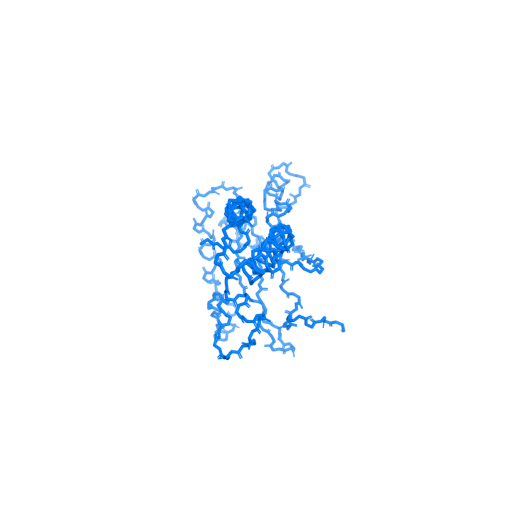44 29.282 1.00 38.47 92 GLY A O 1
ATOM 715 N N . HIS A 1 93 ? 3.397 -2.110 29.422 1.00 35.22 93 HIS A N 1
ATOM 716 C CA . HIS A 1 93 ? 2.498 -1.991 30.559 1.00 35.22 93 HIS A CA 1
ATOM 717 C C . HIS A 1 93 ? 1.093 -1.777 29.995 1.00 35.22 93 HIS A C 1
ATOM 719 O O . HIS A 1 93 ? 0.866 -0.847 29.221 1.00 35.22 93 HIS A O 1
ATOM 725 N N . ALA A 1 94 ? 0.149 -2.631 30.388 1.00 38.66 94 ALA A N 1
ATOM 726 C CA . ALA A 1 94 ? -1.238 -2.682 29.915 1.00 38.66 94 ALA A CA 1
ATOM 727 C C . ALA A 1 94 ? -2.116 -1.468 30.320 1.00 38.66 94 ALA A C 1
ATOM 729 O O . ALA A 1 94 ? -3.286 -1.631 30.653 1.00 38.66 94 ALA A O 1
ATOM 730 N N . GLY A 1 95 ? -1.571 -0.247 30.332 1.00 38.12 95 GLY A N 1
ATOM 731 C CA . GLY A 1 95 ? -2.250 0.944 30.855 1.00 38.12 95 GLY A CA 1
ATOM 732 C C . GLY A 1 95 ? -2.051 2.246 30.076 1.00 38.12 95 GLY A C 1
ATOM 733 O O . GLY A 1 95 ? -2.726 3.223 30.390 1.00 38.12 95 GLY A O 1
ATOM 734 N N . GLN A 1 96 ? -1.181 2.299 29.061 1.00 40.59 96 GLN A N 1
ATOM 735 C CA . GLN A 1 96 ? -0.967 3.520 28.278 1.00 40.59 96 GLN A CA 1
ATOM 736 C C . GLN A 1 96 ? -1.386 3.298 26.825 1.00 40.59 96 GLN A C 1
ATOM 738 O O . GLN A 1 96 ? -0.759 2.528 26.107 1.00 40.59 96 GLN A O 1
ATOM 743 N N . LEU A 1 97 ? -2.464 3.973 26.405 1.00 52.72 97 LEU A N 1
ATOM 744 C CA . LEU A 1 97 ? -2.905 3.989 25.007 1.00 52.72 97 LEU A CA 1
ATOM 745 C C . LEU A 1 97 ? -1.739 4.422 24.113 1.00 52.72 97 LEU A C 1
ATOM 747 O O . LEU A 1 97 ? -1.150 5.484 24.358 1.00 52.72 97 LEU A O 1
ATOM 751 N N . ASP A 1 98 ? -1.448 3.603 23.100 1.00 67.19 98 ASP A N 1
ATOM 752 C CA . ASP A 1 98 ? -0.457 3.868 22.057 1.00 67.19 98 ASP A CA 1
ATOM 753 C C . ASP A 1 98 ? -0.644 5.313 21.537 1.00 67.19 98 ASP A C 1
ATOM 755 O O . ASP A 1 98 ? -1.781 5.718 21.251 1.00 67.19 98 ASP A O 1
ATOM 759 N N . PRO A 1 99 ? 0.422 6.137 21.459 1.00 70.94 99 PRO A N 1
ATOM 760 C CA . PRO A 1 99 ? 0.371 7.462 20.843 1.00 70.94 99 PRO A CA 1
ATOM 761 C C . PRO A 1 99 ? -0.373 7.494 19.500 1.00 70.94 99 PRO A C 1
ATOM 763 O O . PRO A 1 99 ? -1.092 8.461 19.237 1.00 70.94 99 PRO A O 1
ATOM 766 N N . ALA A 1 100 ? -0.280 6.426 18.699 1.00 70.94 100 ALA A N 1
ATOM 767 C CA . ALA A 1 100 ? -1.004 6.286 17.438 1.00 70.94 100 ALA A CA 1
ATOM 768 C C . ALA A 1 100 ? -2.532 6.309 17.626 1.00 70.94 100 ALA A C 1
ATOM 770 O O . ALA A 1 100 ? -3.242 6.974 16.874 1.00 70.94 100 ALA A O 1
ATOM 771 N N . VAL A 1 101 ? -3.052 5.669 18.678 1.00 74.38 101 VAL A N 1
ATOM 772 C CA . VAL A 1 101 ? -4.491 5.661 19.003 1.00 74.38 101 VAL A CA 1
ATOM 773 C C . VAL A 1 101 ? -4.959 7.041 19.473 1.00 74.38 101 VAL A C 1
ATOM 775 O O . VAL A 1 101 ? -6.072 7.465 19.164 1.00 74.38 101 VAL A O 1
ATOM 778 N N . LYS A 1 102 ? -4.109 7.786 20.192 1.00 75.50 102 LYS A N 1
ATOM 779 C CA . LYS A 1 102 ? -4.427 9.167 20.595 1.00 75.50 102 LYS A CA 1
ATOM 780 C C . LYS A 1 102 ? -4.490 10.109 19.394 1.00 75.50 102 LYS A C 1
ATOM 782 O O . LYS A 1 102 ? -5.403 10.928 19.326 1.00 75.50 102 LYS A O 1
ATOM 787 N N . ALA A 1 103 ? -3.547 9.986 18.460 1.00 77.94 103 ALA A N 1
ATOM 788 C CA . ALA A 1 103 ? -3.578 10.731 17.205 1.00 77.94 103 ALA A CA 1
ATOM 789 C C . ALA A 1 103 ? -4.828 10.373 16.386 1.00 77.94 103 ALA A C 1
ATOM 791 O O . ALA A 1 103 ? -5.516 11.262 15.895 1.00 77.94 103 ALA A O 1
ATOM 792 N N . ALA A 1 104 ? -5.194 9.090 16.340 1.00 77.75 104 ALA A N 1
ATOM 793 C CA . ALA A 1 104 ? -6.396 8.633 15.655 1.00 77.75 104 ALA A CA 1
ATOM 794 C C . ALA A 1 104 ? -7.682 9.241 16.226 1.00 77.75 104 ALA A C 1
ATOM 796 O O . ALA A 1 104 ? -8.550 9.671 15.472 1.00 77.75 104 ALA A O 1
ATOM 797 N N . ALA A 1 105 ? -7.774 9.368 17.552 1.00 76.69 105 ALA A N 1
ATOM 798 C CA . ALA A 1 105 ? -8.892 10.055 18.191 1.00 76.69 105 ALA A CA 1
ATOM 799 C C . ALA A 1 105 ? -8.984 11.535 17.773 1.00 76.69 105 ALA A C 1
ATOM 801 O O . ALA A 1 105 ? -10.079 12.073 17.645 1.00 76.69 105 ALA A O 1
ATOM 802 N N . GLN A 1 106 ? -7.851 12.206 17.538 1.00 78.06 106 GLN A N 1
ATOM 803 C CA . GLN A 1 106 ? -7.850 13.573 17.004 1.00 78.06 106 GLN A CA 1
ATOM 804 C C . GLN A 1 106 ? -8.297 13.618 15.541 1.00 78.06 106 GLN A C 1
ATOM 806 O O . GLN A 1 106 ? -9.001 14.546 15.152 1.00 78.06 106 GLN A O 1
ATOM 811 N N . THR A 1 107 ? -7.919 12.625 14.737 1.00 76.69 107 THR A N 1
ATOM 812 C CA . THR A 1 107 ? -8.379 12.499 13.349 1.00 76.69 107 THR A CA 1
ATOM 813 C C . THR A 1 107 ? -9.886 12.261 13.271 1.00 76.69 107 THR A C 1
ATOM 815 O O . THR A 1 107 ? -10.546 12.902 12.458 1.00 76.69 107 THR A O 1
ATOM 818 N N . GLU A 1 108 ? -10.451 11.414 14.137 1.00 84.25 108 GLU A N 1
ATOM 819 C CA . GLU A 1 108 ? -11.905 11.201 14.203 1.00 84.25 108 GLU A CA 1
ATOM 820 C C . GLU A 1 108 ? -12.639 12.498 14.565 1.00 84.25 108 GLU A C 1
ATOM 822 O O . GLU A 1 108 ? -13.604 12.861 13.900 1.00 84.25 108 GLU A O 1
ATOM 827 N N . LEU A 1 109 ? -12.111 13.284 15.512 1.00 77.31 109 LEU A N 1
ATOM 828 C CA . LEU A 1 109 ? -12.671 14.600 15.842 1.00 77.31 109 LEU A CA 1
ATOM 829 C C . LEU A 1 109 ? -12.698 15.564 14.642 1.00 77.31 109 LEU A C 1
ATOM 831 O O . LEU A 1 109 ? -13.567 16.433 14.575 1.00 77.31 109 LEU A O 1
ATOM 835 N N . GLN A 1 110 ? -11.751 15.441 13.708 1.00 78.56 110 GLN A N 1
ATOM 836 C CA . GLN A 1 110 ? -11.721 16.238 12.478 1.00 78.56 110 GLN A CA 1
ATOM 837 C C . GLN A 1 110 ? -12.661 15.693 11.393 1.00 78.56 110 GLN A C 1
ATOM 839 O O . GLN A 1 110 ? -13.094 16.456 10.530 1.00 78.56 110 GLN A O 1
ATOM 844 N N . GLN A 1 111 ? -12.977 14.396 11.426 1.00 82.56 111 GLN A N 1
ATOM 845 C CA . GLN A 1 111 ? -13.849 13.712 10.467 1.00 82.56 111 GLN A CA 1
ATOM 846 C C . GLN A 1 111 ? -14.872 12.822 11.196 1.00 82.56 111 GLN A C 1
ATOM 848 O O . GLN A 1 111 ? -14.753 11.593 11.171 1.00 82.56 111 GLN A O 1
ATOM 853 N N . PRO A 1 112 ? -15.892 13.424 11.838 1.00 84.00 112 PRO A N 1
ATOM 854 C CA . PRO A 1 112 ? -16.797 12.687 12.709 1.00 84.00 112 PRO A CA 1
ATOM 855 C C . PRO A 1 112 ? -17.542 11.575 11.972 1.00 84.00 112 PRO A C 1
ATOM 857 O O . PRO A 1 112 ? -18.053 11.773 10.864 1.00 84.00 112 PRO A O 1
ATOM 860 N N . GLY A 1 113 ? -17.645 10.409 12.610 1.00 84.69 113 GLY A N 1
ATOM 861 C CA . GLY A 1 113 ? -18.388 9.270 12.060 1.00 84.69 113 GLY A CA 1
ATOM 862 C C . GLY A 1 113 ? -17.650 8.479 10.975 1.00 84.69 113 GLY A C 1
ATOM 863 O O . GLY A 1 113 ? -18.240 7.568 10.392 1.00 84.69 113 GLY A O 1
ATOM 864 N N . LYS A 1 114 ? -16.374 8.788 10.718 1.00 89.88 114 LYS A N 1
ATOM 865 C CA . LYS A 1 114 ? -15.483 7.996 9.861 1.00 89.88 114 LYS A CA 1
ATOM 866 C C . LYS A 1 114 ? -14.518 7.170 10.697 1.00 89.88 114 LYS A C 1
ATOM 868 O O . LYS A 1 114 ? -14.056 7.612 11.748 1.00 89.88 114 LYS A O 1
ATOM 873 N N . GLY A 1 115 ? -14.242 5.950 10.252 1.00 90.81 115 GLY A N 1
ATOM 874 C CA . GLY A 1 115 ? -13.203 5.139 10.862 1.00 90.81 115 GLY A CA 1
ATOM 875 C C . GLY A 1 115 ? -11.812 5.704 10.583 1.00 90.81 115 GLY A C 1
ATOM 876 O O . GLY A 1 115 ? -11.603 6.475 9.646 1.00 90.81 115 GLY A O 1
ATOM 877 N N . VAL A 1 116 ? -10.848 5.321 11.414 1.00 91.25 116 VAL A N 1
ATOM 878 C CA . VAL A 1 116 ? -9.475 5.825 11.343 1.00 91.25 116 VAL A CA 1
ATOM 879 C C . VAL A 1 116 ? -8.499 4.672 11.186 1.00 91.25 116 VAL A C 1
ATOM 881 O O . VAL A 1 116 ? -8.554 3.681 11.913 1.00 91.25 116 VAL A O 1
ATOM 884 N N . MET A 1 117 ? -7.586 4.824 10.231 1.00 87.19 117 MET A N 1
ATOM 885 C CA . MET A 1 117 ? -6.482 3.906 9.993 1.00 87.19 117 MET A CA 1
ATOM 886 C C . MET A 1 117 ? -5.278 4.322 10.840 1.00 87.19 117 MET A C 1
ATOM 888 O O . MET A 1 117 ? -4.844 5.472 10.767 1.00 87.19 117 MET A O 1
ATOM 892 N N . ILE A 1 118 ? -4.721 3.392 11.613 1.00 85.88 118 ILE A N 1
ATOM 893 C CA . ILE A 1 118 ? -3.486 3.607 12.373 1.00 85.88 118 ILE A CA 1
ATOM 894 C C . ILE A 1 118 ? -2.387 2.664 11.904 1.00 85.88 118 ILE A C 1
ATOM 896 O O . ILE A 1 118 ? -2.665 1.528 11.526 1.00 85.88 118 ILE A O 1
ATOM 900 N N . SER A 1 119 ? -1.144 3.123 11.989 1.00 81.31 119 SER A N 1
ATOM 901 C CA . SER A 1 119 ? 0.045 2.289 11.821 1.00 81.31 119 SER A CA 1
ATOM 902 C C . SER A 1 119 ? 0.651 2.011 13.192 1.00 81.31 119 SER A C 1
ATOM 904 O O . SER A 1 119 ? 0.823 2.931 13.989 1.00 81.31 119 SER A O 1
ATOM 906 N N . THR A 1 120 ? 0.966 0.752 13.466 1.00 79.94 120 THR A N 1
ATOM 907 C CA . THR A 1 120 ? 1.620 0.309 14.704 1.00 79.94 120 THR A CA 1
ATOM 908 C C . THR A 1 120 ? 2.539 -0.878 14.396 1.00 79.94 120 THR A C 1
ATOM 910 O O . THR A 1 120 ? 2.696 -1.256 13.235 1.00 79.94 120 THR A O 1
ATOM 913 N N . ALA A 1 121 ? 3.167 -1.464 15.411 1.00 81.56 121 ALA A N 1
ATOM 914 C CA . ALA A 1 121 ? 3.924 -2.703 15.287 1.00 81.56 121 ALA A CA 1
ATOM 915 C C . ALA A 1 121 ? 3.412 -3.736 16.294 1.00 81.56 121 ALA A C 1
ATOM 917 O O . ALA A 1 121 ? 3.108 -3.411 17.442 1.00 81.56 121 ALA A O 1
ATOM 918 N N . ILE A 1 122 ? 3.320 -4.988 15.860 1.00 81.94 122 ILE A N 1
ATOM 919 C CA . ILE A 1 122 ? 2.916 -6.116 16.692 1.00 81.94 122 ILE A CA 1
ATOM 920 C C . ILE A 1 122 ? 4.173 -6.884 17.085 1.00 81.94 122 ILE A C 1
ATOM 922 O O . ILE A 1 122 ? 4.899 -7.405 16.236 1.00 81.94 122 ILE A O 1
ATOM 926 N N . GLN A 1 123 ? 4.416 -6.967 18.391 1.00 80.19 123 GLN A N 1
ATOM 927 C CA . GLN A 1 123 ? 5.521 -7.740 18.939 1.00 80.19 123 GLN A CA 1
ATOM 928 C C . GLN A 1 123 ? 5.106 -9.198 19.165 1.00 80.19 123 GLN A C 1
ATOM 930 O O . GLN A 1 123 ? 4.216 -9.505 19.961 1.00 80.19 123 GLN A O 1
ATOM 935 N N . GLY A 1 124 ? 5.790 -10.116 18.490 1.00 78.38 124 GLY A N 1
ATOM 936 C CA . GLY A 1 124 ? 5.640 -11.551 18.662 1.00 78.38 124 GLY A CA 1
ATOM 937 C C . GLY A 1 124 ? 6.312 -12.023 19.947 1.00 78.38 124 GLY A C 1
ATOM 938 O O . GLY A 1 124 ? 7.532 -12.134 20.016 1.00 78.38 124 GLY A O 1
ATOM 939 N N . ALA A 1 125 ? 5.519 -12.380 20.958 1.00 79.25 125 ALA A N 1
ATOM 940 C CA . ALA A 1 125 ? 6.039 -12.825 22.256 1.00 79.25 125 ALA A CA 1
ATOM 941 C C . ALA A 1 125 ? 6.919 -14.092 22.183 1.00 79.25 125 ALA A C 1
ATOM 943 O O . ALA A 1 125 ? 7.773 -14.296 23.04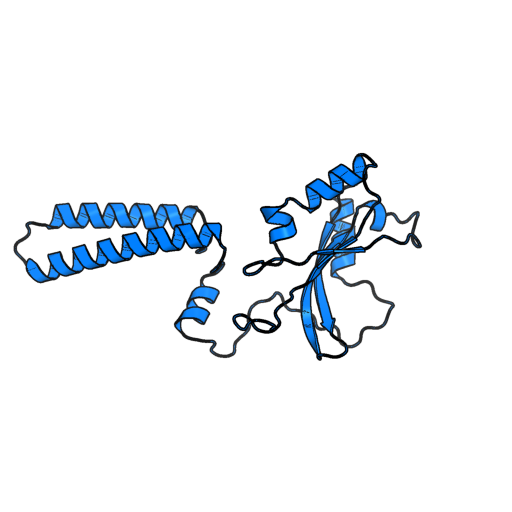0 1.00 79.25 125 ALA A O 1
ATOM 944 N N . ARG A 1 126 ? 6.701 -14.955 21.180 1.00 81.88 126 ARG A N 1
ATOM 945 C CA . ARG A 1 126 ? 7.468 -16.201 20.990 1.00 81.88 126 ARG A CA 1
ATOM 946 C C . ARG A 1 126 ? 8.658 -16.040 20.052 1.00 81.88 126 ARG A C 1
ATOM 948 O O . ARG A 1 126 ? 9.695 -16.645 20.288 1.00 81.88 126 ARG A O 1
ATOM 955 N N . THR A 1 127 ? 8.485 -15.277 18.977 1.00 78.00 127 THR A N 1
ATOM 956 C CA . THR A 1 127 ? 9.486 -15.134 17.913 1.00 78.00 127 THR A CA 1
ATOM 957 C C . THR A 1 127 ? 10.454 -13.983 18.169 1.00 78.00 127 THR A C 1
ATOM 959 O O . THR A 1 127 ? 11.535 -13.962 17.598 1.00 78.00 127 THR A O 1
ATOM 962 N N . GLY A 1 128 ? 10.078 -13.016 19.011 1.00 77.44 128 GLY A N 1
ATOM 963 C CA . GLY A 1 128 ? 10.848 -11.795 19.248 1.00 77.44 128 GLY A CA 1
ATOM 964 C C . GLY A 1 128 ? 10.745 -10.763 18.121 1.00 77.44 128 GLY A C 1
ATOM 965 O O . GLY A 1 128 ? 11.229 -9.646 18.290 1.00 77.44 128 GLY A O 1
ATOM 966 N N . TYR A 1 129 ? 10.092 -11.093 17.001 1.00 76.88 129 TYR A N 1
ATOM 967 C CA . TYR A 1 129 ? 9.885 -10.153 15.902 1.00 76.88 129 TYR A CA 1
ATOM 968 C C . TYR A 1 129 ? 8.931 -9.030 16.305 1.00 76.88 129 TYR A C 1
ATOM 970 O O . TYR A 1 129 ? 7.949 -9.256 17.007 1.00 76.88 129 TYR A O 1
ATOM 978 N N . SER A 1 130 ? 9.205 -7.822 15.824 1.00 77.38 130 SER A N 1
ATOM 979 C CA . SER A 1 130 ? 8.296 -6.680 15.904 1.00 77.38 130 SER A CA 1
ATOM 980 C C . SER A 1 130 ? 7.944 -6.289 14.479 1.00 77.38 130 SER A C 1
ATOM 982 O O . SER A 1 130 ? 8.753 -5.658 13.801 1.00 77.38 130 SER A O 1
ATOM 984 N N . LEU A 1 131 ? 6.780 -6.734 14.010 1.00 79.44 131 LEU A N 1
ATOM 985 C CA . LEU A 1 131 ? 6.367 -6.566 12.618 1.00 79.44 131 LEU A CA 1
ATOM 986 C C . LEU A 1 131 ? 5.375 -5.410 12.484 1.00 79.44 131 LEU A C 1
ATOM 988 O O . LEU A 1 131 ? 4.514 -5.252 13.354 1.00 79.44 131 LEU A O 1
ATOM 992 N N . PRO A 1 132 ? 5.481 -4.582 11.432 1.00 83.12 132 PRO A N 1
ATOM 993 C CA . PRO A 1 132 ? 4.545 -3.491 11.218 1.00 83.12 132 PRO A CA 1
ATOM 994 C C . PRO A 1 132 ? 3.132 -4.028 10.962 1.00 83.12 132 PRO A C 1
ATOM 996 O O . PRO A 1 132 ? 2.935 -5.105 10.408 1.00 83.12 132 PRO A O 1
ATOM 999 N N . ALA A 1 133 ? 2.129 -3.263 11.370 1.00 85.88 133 ALA A N 1
ATOM 1000 C CA . ALA A 1 133 ? 0.728 -3.571 11.142 1.00 85.88 133 ALA A CA 1
ATOM 1001 C C . ALA A 1 133 ? -0.068 -2.286 10.931 1.00 85.88 133 ALA A C 1
ATOM 1003 O O . ALA A 1 133 ? 0.253 -1.225 11.476 1.00 85.88 133 ALA A O 1
ATOM 1004 N N . ARG A 1 134 ? -1.158 -2.392 10.177 1.00 88.44 134 ARG A N 1
ATOM 1005 C CA . ARG A 1 134 ? -2.170 -1.342 10.078 1.00 88.44 134 ARG A CA 1
ATOM 1006 C C . ARG A 1 134 ? -3.479 -1.791 10.691 1.00 88.44 134 ARG A C 1
ATOM 1008 O O . ARG A 1 134 ? -3.923 -2.904 10.451 1.00 88.44 134 ARG A O 1
ATOM 1015 N N . MET A 1 135 ? -4.105 -0.924 11.479 1.00 91.38 135 MET A N 1
ATOM 1016 C CA . MET A 1 135 ? -5.346 -1.239 12.185 1.00 91.38 135 MET A CA 1
ATOM 1017 C C . MET A 1 135 ? -6.428 -0.190 11.938 1.00 91.38 135 MET A C 1
ATOM 1019 O O . MET A 1 135 ? -6.203 1.001 12.148 1.00 91.38 135 MET A O 1
ATOM 1023 N N . TYR A 1 136 ? -7.581 -0.614 11.429 1.00 93.62 136 TYR A N 1
ATOM 1024 C CA . TYR A 1 136 ? -8.741 0.247 11.209 1.00 93.62 136 TYR A CA 1
ATOM 1025 C C . TYR A 1 136 ? -9.599 0.215 12.463 1.00 93.62 136 TYR A C 1
ATOM 1027 O O . TYR A 1 136 ? -9.990 -0.858 12.925 1.00 93.62 136 TYR A O 1
ATOM 1035 N N . PHE A 1 137 ? -9.909 1.396 12.985 1.00 94.25 137 PHE A N 1
ATOM 1036 C CA . PHE A 1 137 ? -10.815 1.581 14.106 1.00 94.25 137 PHE A CA 1
ATOM 1037 C C . PHE A 1 137 ? -12.104 2.236 13.614 1.00 94.25 137 PHE A C 1
ATOM 1039 O O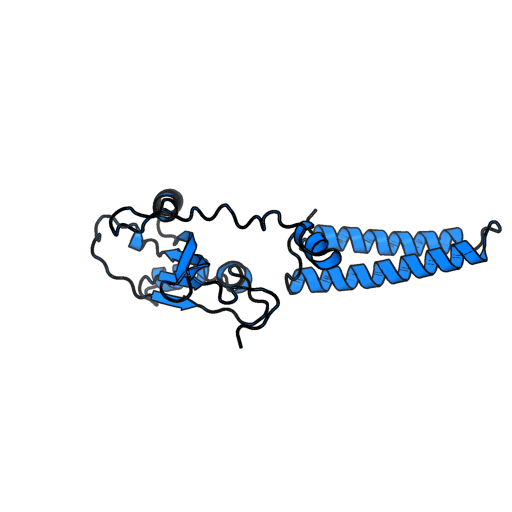 . PHE A 1 137 ? -12.037 3.311 13.016 1.00 94.25 137 PHE A O 1
ATOM 1046 N N . PRO A 1 138 ? -13.282 1.647 13.877 1.00 95.31 138 PRO A N 1
ATOM 1047 C CA . PRO A 1 138 ? -14.543 2.276 13.512 1.00 95.31 138 PRO A CA 1
ATOM 1048 C C . PRO A 1 138 ? -14.759 3.531 14.367 1.00 95.31 138 PRO A C 1
ATOM 1050 O O . PRO A 1 138 ? -14.332 3.563 15.519 1.00 95.31 138 PRO A O 1
ATOM 1053 N N . ALA A 1 139 ? -15.492 4.530 13.865 1.00 93.00 139 ALA A N 1
ATOM 1054 C CA . ALA A 1 139 ? -15.755 5.776 14.607 1.00 93.00 139 ALA A CA 1
ATOM 1055 C C . ALA A 1 139 ? -16.305 5.531 16.029 1.00 93.00 139 ALA A C 1
ATOM 1057 O O . ALA A 1 139 ? -15.904 6.179 16.992 1.00 93.00 139 ALA A O 1
ATOM 1058 N N . ALA A 1 140 ? -17.154 4.507 16.183 1.00 92.69 140 ALA A N 1
ATOM 1059 C CA . ALA A 1 140 ? -17.714 4.092 17.469 1.00 92.69 140 ALA A CA 1
ATOM 1060 C C . ALA A 1 140 ? -16.663 3.684 18.524 1.00 92.69 140 ALA A C 1
ATOM 1062 O O . ALA A 1 140 ? -16.986 3.659 19.708 1.00 92.69 140 ALA A O 1
ATOM 1063 N N . TYR A 1 141 ? -15.424 3.368 18.133 1.00 92.31 141 TYR A N 1
ATOM 1064 C CA . TYR A 1 141 ? -14.320 3.100 19.061 1.00 92.31 141 TYR A CA 1
ATOM 1065 C C . TYR A 1 141 ? -13.928 4.339 19.876 1.00 92.31 141 TYR A C 1
ATOM 1067 O O . TYR A 1 141 ? -13.523 4.228 21.031 1.00 92.31 141 TYR A O 1
ATOM 1075 N N . PHE A 1 142 ? -14.084 5.527 19.289 1.00 90.75 142 PHE A N 1
ATOM 1076 C CA . PHE A 1 142 ? -13.745 6.801 19.921 1.00 90.75 142 PHE A CA 1
ATOM 1077 C C . PHE A 1 142 ? -14.928 7.421 20.688 1.00 90.75 142 PHE A C 1
ATOM 1079 O O . PHE A 1 142 ? -14.782 8.478 21.310 1.00 90.75 142 PHE A O 1
ATOM 1086 N N . ASP A 1 143 ? -16.085 6.747 20.712 1.00 89.94 143 ASP A N 1
ATOM 1087 C CA . ASP A 1 143 ? -17.265 7.179 21.459 1.00 89.94 143 ASP A CA 1
ATOM 1088 C C . ASP A 1 143 ? -17.054 7.017 22.974 1.00 89.94 143 ASP A C 1
ATOM 1090 O O . ASP A 1 143 ? -17.153 5.931 23.557 1.00 89.94 143 ASP A O 1
ATOM 1094 N N . LYS A 1 144 ? -16.817 8.150 23.641 1.00 87.44 144 LYS A N 1
ATOM 1095 C CA . LYS A 1 144 ? -16.604 8.227 25.092 1.00 87.44 144 LYS A CA 1
ATOM 1096 C C . LYS A 1 144 ? -17.812 7.779 25.918 1.00 87.44 144 LYS A C 1
ATOM 1098 O O . LYS A 1 144 ? -17.641 7.511 27.106 1.00 87.44 144 LYS A O 1
ATOM 1103 N N . SER A 1 145 ? -19.011 7.696 25.334 1.00 90.44 145 SER A N 1
ATOM 1104 C CA . SER A 1 145 ? -20.201 7.197 26.031 1.00 90.44 145 SER A CA 1
ATOM 1105 C C . SER A 1 145 ? -20.187 5.676 26.227 1.00 90.44 145 SER A C 1
ATOM 1107 O O . SER A 1 145 ? -20.898 5.161 27.090 1.00 90.44 145 SER A O 1
ATOM 1109 N N . GLN A 1 146 ? -19.342 4.951 25.482 1.00 88.44 146 GLN A N 1
ATOM 1110 C CA . GLN A 1 146 ? -19.286 3.487 25.477 1.00 88.44 146 GLN A CA 1
ATOM 1111 C C . GLN A 1 146 ? -17.867 2.945 25.753 1.00 88.44 146 GLN A C 1
ATOM 1113 O O . GLN A 1 146 ? -17.371 2.092 25.016 1.00 88.44 146 GLN A O 1
ATOM 1118 N N . PRO A 1 147 ? -17.206 3.341 26.860 1.00 83.75 147 PRO A N 1
ATOM 1119 C CA . PRO A 1 147 ? -15.787 3.044 27.105 1.00 83.75 147 PRO A CA 1
ATOM 1120 C C . PRO A 1 147 ? -15.477 1.557 27.337 1.00 83.75 147 PRO A C 1
ATOM 1122 O O . PRO A 1 147 ? -14.316 1.167 27.395 1.00 83.75 147 PRO A O 1
ATOM 1125 N N . ARG A 1 148 ? -16.505 0.722 27.528 1.00 89.38 148 ARG A N 1
ATOM 1126 C CA . ARG A 1 148 ? -16.382 -0.731 27.735 1.00 89.38 148 ARG A CA 1
ATOM 1127 C C . ARG A 1 148 ? -16.938 -1.544 26.570 1.00 89.38 148 ARG A C 1
ATOM 1129 O O . ARG A 1 148 ? -17.151 -2.746 26.714 1.00 89.38 148 ARG A O 1
ATOM 1136 N N . ARG A 1 149 ? -17.235 -0.899 25.440 1.00 92.38 149 ARG A N 1
ATOM 1137 C CA . ARG A 1 149 ? -17.719 -1.606 24.261 1.00 92.38 149 ARG A CA 1
ATOM 1138 C C . ARG A 1 149 ? -16.627 -2.519 23.724 1.00 92.38 149 ARG A C 1
ATOM 1140 O O . ARG A 1 149 ? -15.492 -2.103 23.527 1.00 92.38 149 ARG A O 1
ATOM 1147 N N . ILE A 1 150 ? -17.008 -3.765 23.479 1.00 93.19 150 ILE A N 1
ATOM 1148 C CA . ILE A 1 150 ? -16.156 -4.761 22.839 1.00 93.19 150 ILE A CA 1
ATOM 1149 C C . ILE A 1 150 ? -16.478 -4.740 21.350 1.00 93.19 150 ILE A C 1
ATOM 1151 O O . ILE A 1 150 ? -17.650 -4.725 20.962 1.00 93.19 150 ILE A O 1
ATOM 1155 N N . PHE A 1 151 ? -15.435 -4.725 20.529 1.00 95.12 151 PHE A N 1
ATOM 1156 C CA . PHE A 1 151 ? -15.554 -4.738 19.079 1.00 95.12 151 PHE A CA 1
ATOM 1157 C C . PHE A 1 151 ? -15.104 -6.100 18.547 1.00 95.12 151 PHE A C 1
ATOM 1159 O O . PHE A 1 151 ? -14.096 -6.626 19.027 1.00 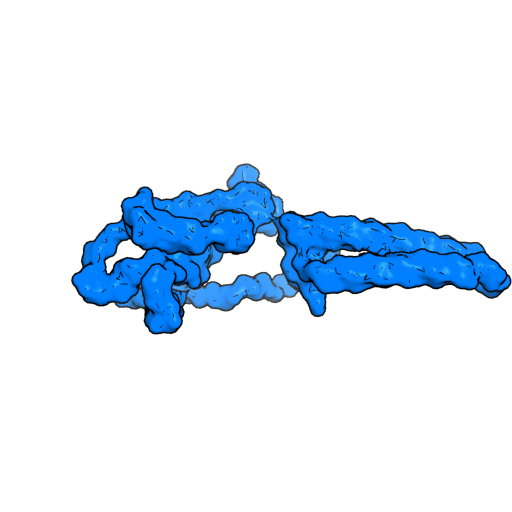95.12 151 PHE A O 1
ATOM 1166 N N . PRO A 1 152 ? -15.820 -6.685 17.574 1.00 96.88 152 PRO A N 1
ATOM 1167 C CA . PRO A 1 152 ? -15.277 -7.791 16.801 1.00 96.88 152 PRO A CA 1
ATOM 1168 C C . PRO A 1 152 ? -14.002 -7.344 16.074 1.00 96.88 152 PRO A C 1
ATOM 1170 O O . PRO A 1 152 ? -13.847 -6.168 15.729 1.00 96.88 152 PRO A O 1
ATOM 1173 N N . VAL A 1 153 ? -13.105 -8.301 15.845 1.00 96.38 153 VAL A N 1
ATOM 1174 C CA . VAL A 1 153 ? -11.826 -8.087 15.164 1.00 96.38 153 VAL A CA 1
ATOM 1175 C C . VAL A 1 153 ? -11.764 -8.993 13.943 1.00 96.38 153 VAL A C 1
ATOM 1177 O O . VAL A 1 153 ? -12.020 -10.191 14.050 1.00 96.38 153 VAL A O 1
ATOM 1180 N N . ILE A 1 154 ? -11.428 -8.415 12.794 1.00 95.50 154 ILE A N 1
ATOM 1181 C CA . ILE A 1 154 ? -11.094 -9.145 11.572 1.00 95.50 154 ILE A CA 1
ATOM 1182 C C . ILE A 1 154 ? -9.592 -9.024 11.361 1.00 95.50 154 ILE A C 1
ATOM 1184 O O . ILE A 1 154 ? -9.054 -7.919 11.325 1.00 95.50 154 ILE A O 1
ATOM 1188 N N . GLU A 1 155 ? -8.927 -10.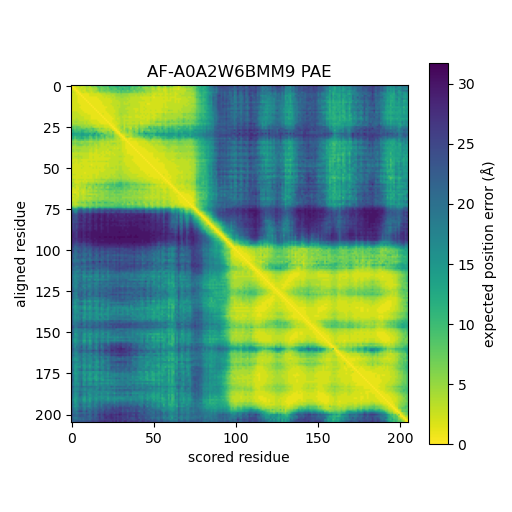156 11.189 1.00 93.25 155 GLU A N 1
ATOM 1189 C CA . GLU A 1 155 ? -7.548 -10.196 10.725 1.00 93.25 155 GLU A CA 1
ATOM 1190 C C . GLU A 1 155 ? -7.551 -10.362 9.204 1.00 93.25 155 GLU A C 1
ATOM 1192 O O . GLU A 1 155 ? -8.178 -11.277 8.666 1.00 93.25 155 GLU A O 1
ATOM 1197 N N . PHE A 1 156 ? -6.918 -9.424 8.508 1.00 91.94 156 PHE A N 1
ATOM 1198 C CA . PHE A 1 156 ? -6.878 -9.370 7.057 1.00 91.94 156 PHE A CA 1
ATOM 1199 C C . PHE A 1 156 ? -5.448 -9.596 6.583 1.00 91.94 156 PHE A C 1
ATOM 1201 O O . PHE A 1 156 ? -4.575 -8.750 6.767 1.00 91.94 156 PHE A O 1
ATOM 1208 N N . PHE A 1 157 ? -5.238 -10.739 5.942 1.00 87.25 157 PHE A N 1
ATOM 1209 C CA . PHE A 1 15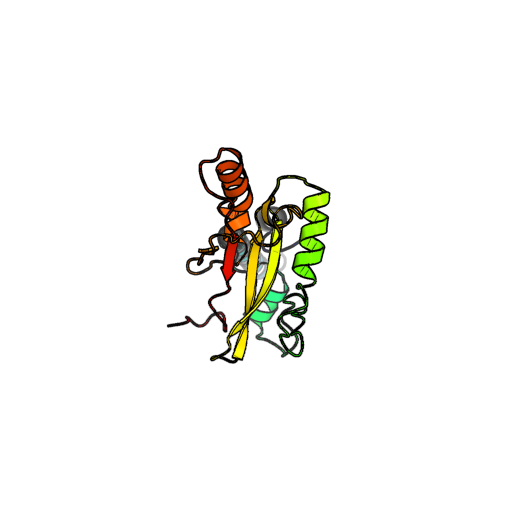7 ? -3.963 -11.111 5.350 1.00 87.25 157 PHE A CA 1
ATOM 1210 C C . PHE A 1 157 ? -3.946 -10.795 3.862 1.00 87.25 157 PHE A C 1
ATOM 1212 O O . PHE A 1 157 ? -4.950 -10.952 3.161 1.00 87.25 157 PHE A O 1
ATOM 1219 N N . THR A 1 158 ? -2.791 -10.363 3.375 1.00 77.69 158 THR A N 1
ATOM 1220 C CA . THR A 1 158 ? -2.592 -10.073 1.960 1.00 77.69 158 THR A CA 1
ATOM 1221 C C . THR A 1 158 ? -1.960 -11.272 1.258 1.00 77.69 158 THR A C 1
ATOM 1223 O O . THR A 1 158 ? -1.208 -12.030 1.857 1.00 77.69 158 THR A O 1
ATOM 1226 N N . GLY A 1 159 ? -2.255 -11.462 -0.030 1.00 74.69 159 GLY A N 1
ATOM 1227 C CA . GLY A 1 159 ? -1.539 -12.453 -0.843 1.00 74.69 159 GLY A CA 1
ATOM 1228 C C . GLY A 1 159 ? -0.086 -12.044 -1.116 1.00 74.69 159 GLY A C 1
ATOM 1229 O O . GLY A 1 159 ? 0.320 -10.933 -0.782 1.00 74.69 159 GLY A O 1
ATOM 1230 N N . TYR A 1 160 ? 0.693 -12.915 -1.764 1.00 65.75 160 TYR A N 1
ATOM 1231 C CA . TYR A 1 160 ? 2.075 -12.601 -2.143 1.00 65.75 160 TYR A CA 1
ATOM 1232 C C . TYR A 1 160 ? 2.171 -11.417 -3.126 1.00 65.75 160 TYR A C 1
ATOM 1234 O O . TYR A 1 160 ? 1.332 -11.253 -4.013 1.00 65.75 160 TYR A O 1
ATOM 1242 N N . TYR A 1 161 ? 3.216 -10.609 -2.895 1.00 59.59 161 TYR A N 1
ATOM 1243 C CA . TYR A 1 161 ? 3.423 -9.181 -3.213 1.00 59.59 161 TYR A CA 1
ATOM 1244 C C . TYR A 1 161 ? 2.481 -8.186 -2.531 1.00 59.59 161 TYR A C 1
ATOM 1246 O O . TYR A 1 161 ? 2.450 -7.003 -2.868 1.00 59.59 161 TYR A O 1
ATOM 1254 N N . GLY A 1 162 ? 1.738 -8.642 -1.531 1.00 60.75 162 GLY A N 1
ATOM 1255 C CA . GLY A 1 162 ? 0.823 -7.801 -0.802 1.00 60.75 162 GLY A CA 1
ATOM 1256 C C . GLY A 1 162 ? 1.501 -6.897 0.216 1.00 60.75 162 GLY A C 1
ATOM 1257 O O . GLY A 1 162 ? 2.043 -7.386 1.196 1.00 60.75 162 GLY A O 1
ATOM 1258 N N . GLY A 1 163 ? 1.449 -5.581 0.002 1.00 71.19 163 GLY A N 1
ATOM 1259 C CA . GLY A 1 163 ? 1.836 -4.597 1.011 1.00 71.19 163 GLY A CA 1
ATOM 1260 C C . GLY A 1 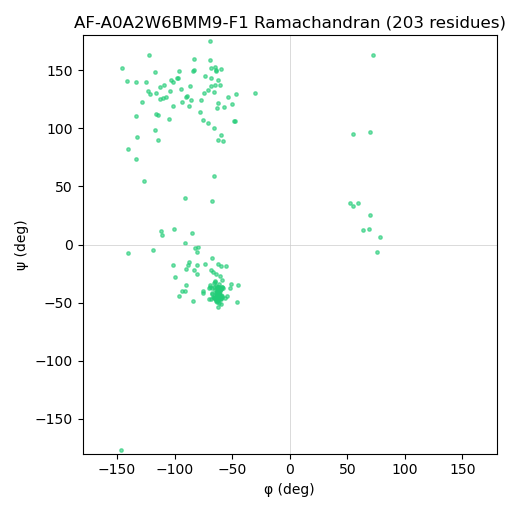163 ? 0.701 -4.299 1.993 1.00 71.19 163 GLY A C 1
ATOM 1261 O O . GLY A 1 163 ? -0.483 -4.453 1.678 1.00 71.19 163 GLY A O 1
ATOM 1262 N N . LEU A 1 164 ? 1.050 -3.761 3.166 1.00 78.12 164 LEU A N 1
ATOM 1263 C CA . LEU A 1 164 ? 0.086 -3.335 4.190 1.00 78.12 164 LEU A CA 1
ATOM 1264 C C . LEU A 1 164 ? -0.970 -2.334 3.670 1.00 78.12 164 LEU A C 1
ATOM 1266 O O . LEU A 1 164 ? -1.974 -2.101 4.341 1.00 78.12 164 LEU A O 1
ATOM 1270 N N . ASP A 1 165 ? -0.733 -1.665 2.531 1.00 75.31 165 ASP A N 1
ATOM 1271 C CA . ASP A 1 165 ? -1.610 -0.628 1.968 1.00 75.31 165 ASP A CA 1
ATOM 1272 C C . ASP A 1 165 ? -2.695 -1.187 1.079 1.00 75.31 165 ASP A C 1
ATOM 1274 O O . ASP A 1 165 ? -3.662 -0.475 0.827 1.00 75.31 165 ASP A O 1
ATOM 1278 N N . ILE A 1 166 ? -2.591 -2.442 0.648 1.00 78.81 166 ILE A N 1
ATOM 1279 C CA . ILE A 1 166 ? -3.535 -3.031 -0.304 1.00 78.81 166 ILE A CA 1
ATOM 1280 C C . ILE A 1 166 ? -4.967 -2.993 0.220 1.00 78.81 166 ILE A C 1
ATOM 1282 O O . ILE A 1 166 ? -5.892 -2.713 -0.547 1.00 78.81 166 ILE A O 1
ATOM 1286 N N . PHE A 1 167 ? -5.155 -3.193 1.525 1.00 83.44 167 PHE A N 1
ATOM 1287 C CA . PHE A 1 167 ? -6.469 -3.090 2.149 1.00 83.44 167 PHE A CA 1
ATOM 1288 C C . PHE A 1 167 ? -7.127 -1.723 1.891 1.00 83.44 167 PHE A C 1
ATOM 1290 O O . PHE A 1 167 ? -8.289 -1.651 1.501 1.00 83.44 167 PHE A O 1
ATOM 1297 N N . GLN A 1 168 ? -6.379 -0.631 2.049 1.00 82.00 168 GLN A N 1
ATOM 1298 C CA . GLN A 1 168 ? -6.907 0.718 1.853 1.00 82.00 168 GLN A CA 1
ATOM 1299 C C . GLN A 1 168 ? -6.877 1.135 0.377 1.00 82.00 168 GLN A C 1
ATOM 1301 O O . GLN A 1 168 ? -7.869 1.608 -0.164 1.00 82.00 168 GLN A O 1
ATOM 1306 N N . ARG A 1 169 ? -5.741 0.950 -0.295 1.00 77.06 169 ARG A N 1
ATOM 1307 C CA . ARG A 1 169 ? -5.480 1.474 -1.639 1.00 77.06 169 ARG A CA 1
ATOM 1308 C C . ARG A 1 169 ? -6.208 0.699 -2.732 1.00 77.06 169 ARG A C 1
ATOM 1310 O O . ARG A 1 169 ? -6.686 1.313 -3.682 1.00 77.06 169 ARG A O 1
ATOM 1317 N N . THR A 1 170 ? -6.262 -0.627 -2.625 1.00 75.62 170 THR A N 1
ATOM 1318 C CA . THR A 1 170 ? -6.799 -1.490 -3.688 1.00 75.62 170 THR A CA 1
ATOM 1319 C C . THR A 1 170 ? -8.256 -1.841 -3.435 1.00 75.62 170 THR A C 1
ATOM 1321 O O . THR A 1 170 ? -9.065 -1.783 -4.358 1.00 75.62 170 THR A O 1
ATOM 1324 N N . LEU A 1 171 ? -8.607 -2.191 -2.193 1.00 83.12 171 LEU A N 1
ATOM 1325 C CA . LEU A 1 171 ? -9.983 -2.559 -1.848 1.00 83.12 171 LEU A CA 1
ATOM 1326 C C . LEU A 1 171 ? -10.854 -1.363 -1.447 1.00 83.12 171 LEU A C 1
ATOM 1328 O O . LEU A 1 171 ? -12.076 -1.501 -1.428 1.00 83.12 171 LEU A O 1
ATOM 1332 N N . GLY A 1 172 ? -10.259 -0.214 -1.103 1.00 87.12 172 GLY A N 1
ATOM 1333 C CA . GLY A 1 172 ? -11.002 0.881 -0.469 1.00 87.12 172 GLY A CA 1
ATOM 1334 C C . GLY A 1 172 ? -11.639 0.439 0.851 1.00 87.12 172 GLY A C 1
ATOM 1335 O O . GLY A 1 172 ? -12.788 0.776 1.146 1.00 87.12 172 GLY A O 1
ATOM 1336 N N . GLY A 1 173 ? -10.947 -0.435 1.592 1.00 89.69 173 GLY A N 1
ATOM 1337 C CA . GLY A 1 173 ? -11.528 -1.199 2.691 1.00 89.69 173 GLY A CA 1
ATOM 1338 C C . GLY A 1 173 ? -12.101 -0.325 3.805 1.00 89.69 173 GLY A C 1
ATOM 1339 O O . GLY A 1 173 ? -13.181 -0.614 4.310 1.00 89.69 173 GLY A O 1
ATOM 1340 N N . ASP A 1 174 ? -11.444 0.786 4.130 1.00 89.44 174 ASP A N 1
ATOM 1341 C CA . ASP A 1 174 ? -11.928 1.795 5.077 1.00 89.44 174 ASP A CA 1
ATOM 1342 C C . ASP A 1 174 ? -13.257 2.423 4.628 1.00 89.44 174 ASP A C 1
ATOM 1344 O O . ASP A 1 174 ? -14.206 2.472 5.412 1.00 89.44 174 ASP A O 1
ATOM 1348 N N . GLN A 1 175 ? -13.386 2.826 3.357 1.00 90.94 175 GLN A N 1
ATOM 1349 C CA . GLN A 1 175 ? -14.642 3.407 2.864 1.00 90.94 175 GLN A CA 1
ATOM 1350 C C . GLN A 1 175 ? -15.770 2.372 2.782 1.00 90.94 175 GLN A C 1
ATOM 1352 O O . GLN A 1 175 ? -16.929 2.696 3.057 1.00 90.94 175 GLN A O 1
ATOM 1357 N N . VAL A 1 176 ? -15.448 1.130 2.406 1.00 94.25 176 VAL A N 1
ATOM 1358 C CA . VAL A 1 176 ? -16.417 0.027 2.363 1.00 94.25 176 VAL A CA 1
ATOM 1359 C C . VAL A 1 176 ? -16.927 -0.294 3.766 1.00 94.25 176 VAL A C 1
ATOM 1361 O O . VAL A 1 176 ? -18.139 -0.411 3.953 1.00 94.25 176 VAL A O 1
ATOM 1364 N N . LEU A 1 177 ? -16.035 -0.387 4.754 1.00 95.19 177 LEU A N 1
ATOM 1365 C CA . LEU A 1 177 ? -16.408 -0.633 6.145 1.00 95.19 177 LEU A CA 1
ATOM 1366 C C . LEU A 1 177 ? -17.258 0.499 6.706 1.00 95.19 177 LEU A C 1
ATOM 1368 O O . LEU A 1 177 ? -18.341 0.231 7.221 1.00 95.19 177 LEU A O 1
ATOM 1372 N N . ASP A 1 178 ? -16.831 1.752 6.541 1.00 94.06 178 ASP A N 1
ATOM 1373 C CA . ASP A 1 178 ? -17.607 2.915 6.980 1.00 94.06 178 ASP A CA 1
ATOM 1374 C C . ASP A 1 178 ? -19.022 2.890 6.396 1.00 94.06 178 ASP A C 1
ATOM 1376 O O . ASP A 1 178 ? -20.004 3.108 7.108 1.00 94.06 178 ASP A O 1
ATOM 1380 N N . LYS A 1 179 ? -19.144 2.573 5.101 1.00 94.69 179 LYS A N 1
ATOM 1381 C CA . LYS A 1 179 ? -20.441 2.450 4.436 1.00 94.69 179 LYS A CA 1
ATOM 1382 C C . LYS A 1 179 ? -21.283 1.336 5.059 1.00 94.69 179 LYS A C 1
ATOM 1384 O O . LYS A 1 179 ? -22.408 1.602 5.473 1.00 94.69 179 LYS A O 1
ATOM 1389 N N . LEU A 1 180 ? -20.755 0.117 5.163 1.00 96.00 180 LEU A N 1
ATOM 1390 C CA . LEU A 1 180 ? -21.490 -1.034 5.704 1.00 96.00 180 LEU A CA 1
ATOM 1391 C C . LEU A 1 180 ? -21.904 -0.834 7.167 1.00 96.00 180 LEU A C 1
ATOM 1393 O O . LEU A 1 180 ? -23.007 -1.234 7.544 1.00 96.00 180 LEU A O 1
ATOM 1397 N N . ILE A 1 181 ? -21.047 -0.196 7.967 1.00 95.44 181 ILE A N 1
ATOM 1398 C CA . ILE A 1 181 ? -21.323 0.146 9.364 1.00 95.44 181 ILE A CA 1
ATOM 1399 C C . ILE A 1 181 ? -22.413 1.218 9.441 1.00 95.44 181 ILE A C 1
ATOM 1401 O O . ILE A 1 181 ? -23.372 1.060 10.196 1.00 95.44 181 ILE A O 1
ATOM 1405 N N . SER A 1 182 ? -22.314 2.279 8.634 1.00 94.06 182 SER A N 1
ATOM 1406 C CA . SER A 1 182 ? -23.311 3.360 8.621 1.00 94.06 182 SER A CA 1
ATOM 1407 C C . SER A 1 182 ? -24.690 2.901 8.128 1.00 94.06 182 SER A C 1
ATOM 1409 O O . SER A 1 182 ? -25.710 3.364 8.628 1.00 94.06 182 SER A O 1
ATOM 1411 N N . GLU A 1 183 ? -24.731 1.943 7.196 1.00 96.38 183 GLU A N 1
ATOM 1412 C CA . GLU A 1 183 ? -25.960 1.312 6.701 1.00 96.38 183 GLU A CA 1
ATOM 1413 C C . GLU A 1 183 ? -26.512 0.231 7.654 1.00 96.38 183 GLU A C 1
ATOM 1415 O O . GLU A 1 183 ? -27.544 -0.372 7.361 1.00 96.38 183 GLU A O 1
ATOM 1420 N N . GLY A 1 184 ? -25.833 -0.061 8.771 1.00 95.38 184 GLY A N 1
ATOM 1421 C CA . GLY A 1 184 ? -26.243 -1.095 9.728 1.00 95.38 184 GLY A CA 1
ATOM 1422 C C . GLY A 1 184 ? -26.134 -2.532 9.202 1.00 95.38 184 GLY A C 1
ATOM 1423 O O . GLY A 1 184 ? -26.667 -3.454 9.816 1.00 95.38 184 GLY A O 1
ATOM 1424 N N . LYS A 1 185 ? -25.448 -2.745 8.072 1.00 96.88 185 LYS A N 1
ATOM 1425 C CA . LYS A 1 185 ? -25.234 -4.069 7.457 1.00 96.88 185 LYS A CA 1
ATOM 1426 C C . LYS A 1 185 ? -24.108 -4.858 8.117 1.00 96.88 185 LYS A C 1
ATOM 1428 O O . LYS A 1 185 ? -24.009 -6.065 7.922 1.00 96.88 185 LYS A O 1
ATOM 1433 N N . MET A 1 186 ? -23.254 -4.177 8.874 1.00 95.12 186 MET A N 1
ATOM 1434 C CA . MET A 1 186 ? -22.156 -4.763 9.632 1.00 95.12 186 MET A CA 1
ATOM 1435 C C . MET A 1 186 ? -22.031 -4.035 10.979 1.00 95.12 186 MET A C 1
ATOM 1437 O O . MET A 1 186 ? -22.189 -2.813 11.020 1.00 95.12 186 MET A O 1
ATOM 1441 N N . PRO A 1 187 ? -21.750 -4.734 12.093 1.00 95.38 187 PRO A N 1
ATOM 1442 C CA . PRO A 1 187 ? -21.427 -4.058 13.344 1.00 95.38 187 PRO A CA 1
ATOM 1443 C C . PRO A 1 187 ? -20.107 -3.274 13.217 1.00 95.38 187 PRO A C 1
ATOM 1445 O O . PRO A 1 187 ? -19.223 -3.685 12.465 1.00 95.38 187 PRO A O 1
ATOM 1448 N N . PRO A 1 188 ? -19.905 -2.189 13.987 1.00 96.19 188 PRO A N 1
ATOM 1449 C CA . PRO A 1 188 ? -18.593 -1.559 14.114 1.00 96.19 188 PRO A CA 1
ATOM 1450 C C . PRO A 1 188 ? -17.519 -2.602 14.441 1.00 96.19 188 PRO A C 1
ATOM 1452 O O . PRO A 1 188 ? -17.638 -3.299 15.447 1.00 96.19 188 PRO A O 1
ATOM 1455 N N . THR A 1 189 ? -16.508 -2.722 13.583 1.00 96.62 189 THR A N 1
ATOM 1456 C CA . THR A 1 189 ? -15.514 -3.806 13.606 1.00 96.62 189 THR A CA 1
ATOM 1457 C C . THR A 1 189 ? -14.114 -3.225 13.464 1.00 96.62 189 THR A C 1
ATOM 1459 O O . THR A 1 189 ? -13.919 -2.297 12.682 1.00 96.62 189 THR A O 1
ATOM 1462 N N . ILE A 1 190 ? -13.151 -3.761 14.215 1.00 95.69 190 ILE A N 1
ATOM 1463 C CA . ILE A 1 190 ? -11.728 -3.434 14.067 1.00 95.69 190 ILE A C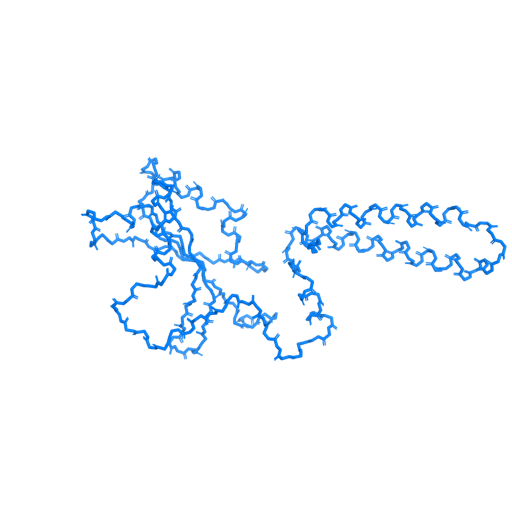A 1
ATOM 1464 C C . ILE A 1 190 ? -11.136 -4.357 13.004 1.00 95.69 190 ILE A C 1
ATOM 1466 O O . ILE A 1 190 ? -11.402 -5.558 13.022 1.00 95.69 190 ILE A O 1
ATOM 1470 N N . VAL A 1 191 ? -10.316 -3.824 12.101 1.00 95.44 191 VAL A N 1
ATOM 1471 C CA . VAL A 1 191 ? -9.571 -4.649 11.135 1.00 95.44 191 VAL A CA 1
ATOM 1472 C C . VAL A 1 191 ? -8.085 -4.512 11.387 1.00 95.44 191 VAL A C 1
ATOM 1474 O O . VAL A 1 191 ? -7.598 -3.394 11.494 1.00 95.44 191 VAL A O 1
ATOM 1477 N N . VAL A 1 192 ? -7.373 -5.630 11.476 1.00 93.44 192 VAL A N 1
ATOM 1478 C CA . VAL A 1 192 ? -5.919 -5.689 11.647 1.00 93.44 192 VAL A CA 1
ATOM 1479 C C . VAL A 1 192 ? -5.310 -6.264 10.376 1.00 93.44 192 VAL A C 1
ATOM 1481 O O . VAL A 1 192 ? -5.688 -7.346 9.945 1.00 93.44 192 VAL A O 1
ATOM 1484 N N . VAL A 1 193 ? -4.371 -5.534 9.787 1.00 91.81 193 VAL A N 1
ATOM 1485 C CA . VAL A 1 193 ? -3.592 -5.914 8.608 1.00 91.81 193 VAL A CA 1
ATOM 1486 C C . VAL A 1 193 ? -2.138 -6.055 9.068 1.00 91.81 193 VAL A C 1
ATOM 1488 O O . VAL A 1 193 ? -1.438 -5.039 9.139 1.00 91.81 193 VAL A O 1
ATOM 1491 N N . PRO A 1 194 ? -1.699 -7.247 9.503 1.00 88.44 194 PRO A N 1
ATOM 1492 C CA . PRO A 1 194 ? -0.332 -7.465 9.962 1.00 88.44 194 PRO A CA 1
ATOM 1493 C C . PRO A 1 194 ? 0.619 -7.749 8.794 1.00 88.44 194 PRO A C 1
ATOM 1495 O O . PRO A 1 194 ? 0.225 -8.349 7.795 1.00 88.44 194 PRO A O 1
ATOM 1498 N N . GLU A 1 195 ? 1.885 -7.361 8.942 1.00 83.06 195 GLU A N 1
ATOM 1499 C CA . GLU A 1 195 ? 2.958 -7.846 8.073 1.00 83.06 195 GLU A CA 1
ATOM 1500 C C . GLU A 1 195 ? 3.230 -9.312 8.406 1.00 83.06 195 GLU A C 1
ATOM 1502 O O . GLU A 1 195 ? 3.328 -9.690 9.577 1.00 83.06 195 GLU A O 1
ATOM 1507 N N . GLN A 1 196 ? 3.324 -10.136 7.368 1.00 78.25 196 GLN A N 1
ATOM 1508 C CA . GLN A 1 196 ? 3.441 -11.586 7.512 1.00 78.25 196 GLN A CA 1
ATOM 1509 C C . GLN A 1 196 ? 4.888 -12.046 7.358 1.00 78.25 196 GLN A C 1
ATOM 1511 O O . GLN A 1 196 ? 5.279 -13.041 7.966 1.00 78.25 196 GLN A O 1
ATOM 1516 N N . ASN A 1 197 ? 5.694 -11.306 6.592 1.00 72.94 197 ASN A N 1
ATOM 1517 C CA . ASN A 1 197 ? 7.046 -11.719 6.251 1.00 72.94 197 ASN A CA 1
ATOM 1518 C C . ASN A 1 197 ? 8.082 -10.917 7.052 1.00 72.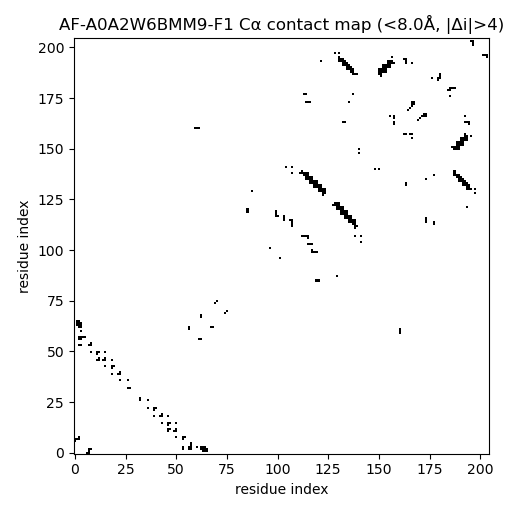94 197 ASN A C 1
ATOM 1520 O O . ASN A 1 197 ? 8.319 -9.746 6.754 1.00 72.94 197 ASN A O 1
ATOM 1524 N N . PRO A 1 198 ? 8.762 -11.531 8.044 1.00 71.62 198 PRO A N 1
ATOM 1525 C CA . PRO A 1 198 ? 9.825 -10.858 8.792 1.00 71.62 198 PRO A CA 1
ATOM 1526 C C . PRO A 1 198 ? 11.069 -10.583 7.937 1.00 71.62 198 PRO A C 1
ATOM 1528 O O . PRO A 1 198 ? 11.870 -9.714 8.277 1.00 71.62 198 PRO A O 1
ATOM 1531 N N . HIS A 1 199 ? 11.238 -11.329 6.841 1.00 64.31 199 HIS A N 1
ATOM 1532 C CA . HIS A 1 199 ? 12.406 -11.273 5.970 1.00 64.31 199 HIS A CA 1
ATOM 1533 C C . HIS A 1 199 ? 11.999 -11.379 4.497 1.00 64.31 199 HIS A C 1
ATOM 1535 O O . HIS A 1 199 ? 12.089 -12.439 3.889 1.00 64.31 199 HIS A O 1
ATOM 1541 N N . LEU A 1 200 ? 11.591 -10.268 3.886 1.00 53.97 200 LEU A N 1
ATOM 1542 C CA . LEU A 1 200 ? 11.515 -10.187 2.423 1.00 53.97 200 LEU A CA 1
ATOM 1543 C C . LEU A 1 200 ? 12.941 -10.306 1.836 1.00 53.97 200 LEU A C 1
ATOM 1545 O O . LEU A 1 200 ? 13.855 -9.687 2.387 1.00 53.97 200 LEU A O 1
ATOM 1549 N N . PRO A 1 201 ? 13.186 -11.071 0.749 1.00 50.00 201 PRO A N 1
ATOM 1550 C CA . PRO A 1 201 ? 12.243 -11.747 -0.149 1.00 50.00 201 PRO A CA 1
ATOM 1551 C C . PRO A 1 201 ? 12.066 -13.254 0.129 1.00 50.00 201 PRO A C 1
ATOM 1553 O O . PRO A 1 201 ? 11.558 -13.964 -0.738 1.00 50.00 201 PRO A O 1
ATOM 1556 N N . ALA A 1 202 ? 12.536 -13.760 1.273 1.00 49.78 202 ALA A N 1
ATOM 1557 C CA . ALA A 1 202 ? 12.369 -15.166 1.617 1.00 49.78 202 ALA A CA 1
ATOM 1558 C C . ALA A 1 202 ? 10.887 -15.453 1.892 1.00 49.78 202 ALA A C 1
ATOM 1560 O O . ALA A 1 202 ? 10.206 -14.657 2.543 1.00 49.78 202 ALA A O 1
ATOM 1561 N N . ASP A 1 203 ? 10.395 -16.570 1.360 1.00 49.47 203 ASP A N 1
ATOM 1562 C CA . ASP A 1 203 ? 9.070 -17.065 1.714 1.00 49.47 203 ASP A CA 1
ATOM 1563 C C . ASP A 1 203 ? 9.049 -17.435 3.206 1.00 49.47 203 ASP A C 1
ATOM 1565 O O . ASP A 1 203 ? 10.087 -17.763 3.792 1.00 49.47 203 ASP A O 1
ATOM 1569 N N . SER A 1 204 ? 7.882 -17.321 3.837 1.00 54.09 204 SER A N 1
ATOM 1570 C CA . SER A 1 204 ? 7.689 -17.716 5.236 1.00 54.09 204 SER A CA 1
ATOM 1571 C C . SER A 1 204 ? 7.446 -19.224 5.404 1.00 54.09 204 SER A C 1
ATOM 1573 O O . SER A 1 204 ? 7.367 -19.689 6.545 1.00 54.09 204 SER A O 1
ATOM 1575 N N . GLU A 1 205 ? 7.382 -19.971 4.293 1.00 46.88 205 GLU A N 1
ATOM 1576 C CA . GLU A 1 205 ? 7.371 -21.443 4.218 1.00 46.88 205 GLU A CA 1
ATOM 1577 C C . GLU A 1 205 ? 8.752 -22.060 3.930 1.00 46.88 205 GLU A C 1
ATOM 1579 O O . GLU A 1 205 ? 9.521 -21.511 3.106 1.00 46.88 205 GLU A O 1
#

Secondary structure (DSSP, 8-state):
--TTSHHHHHHHHHHHHHHHHHHHHHTT-STTHHHHHHHHHHHHHHHHHHHHHHHHHHHH-S--SHHHHHHHHH---S-----------SS--TTS--HHHHHHHHHHHHSTT--EEEEEEEE-TTT--EEEEEEEE-GGGG-TT-TT----EEE----TT--TTHHHHTT-HHHHHHHHHHTTSS---EEEEE---SSTTS---

Sequence (205 aa):
MQPASVWFLLLVSALTLGALAATVWSWNWERFKHVRRFTALALTQFMVVLSVAAGINIQQGFVVTWDDVYVGLFGDSGTNLDAHPVVALPNGHAGQLDPAVKAAAQTELQQPGKGVMISTAIQGARTGYSLPARMYFPAAYFDKSQPRRIFPVIEFFTGYYGGLDIFQRTLGGDQVLDKLISEGKMPPTIVVVPEQNPHLPADSE